Protein AF-A0A7W1K0S3-F1 (afdb_monomer_lite)

Foldseek 3Di:
DVVCLVVLNLVVLLVVLVVLLLLLLLLQVLVPDPDSPVSVVLQVLVVVLVVLVVVLVVQVVCVVVVHDHDVVSNVVSVVCNVPPPVVQWDADPVRDIDGQPHSVSDDLLVSQVVGPDPCSNVVCCVSVVLVVCVVVVPCVNVCCVVPVPPDDPVVVVLVSVLSSLLSVLSSLVSVLSSQVSDPPHPNDDPVVNVVVNVVSVVSNVVSVHDDDDPPCVVVPPD

Structure (mmCIF, N/CA/C/O backbone):
data_AF-A0A7W1K0S3-F1
#
_entry.id   AF-A0A7W1K0S3-F1
#
loop_
_atom_site.group_PDB
_atom_site.id
_atom_site.type_symbol
_atom_site.label_atom_id
_atom_site.label_alt_id
_atom_site.label_comp_id
_atom_site.label_asym_id
_atom_site.label_entity_id
_atom_site.label_seq_id
_atom_site.pdbx_PDB_ins_code
_atom_site.Cartn_x
_atom_site.Cartn_y
_atom_site.Cartn_z
_atom_site.occupancy
_atom_site.B_iso_or_equiv
_atom_site.auth_seq_id
_atom_site.auth_comp_id
_atom_site.auth_asym_id
_atom_site.auth_atom_id
_atom_site.pdbx_PDB_model_num
ATOM 1 N N . MET A 1 1 ? 11.069 7.509 -1.225 1.00 63.31 1 MET A N 1
ATOM 2 C CA . MET A 1 1 ? 11.629 6.713 -2.337 1.00 63.31 1 MET A CA 1
ATOM 3 C C . MET A 1 1 ? 13.026 7.182 -2.696 1.00 63.31 1 MET A C 1
ATOM 5 O O . MET A 1 1 ? 13.952 6.499 -2.308 1.00 63.31 1 MET A O 1
ATOM 9 N N . ARG A 1 2 ? 13.195 8.377 -3.288 1.00 70.50 2 ARG A N 1
ATOM 10 C CA . ARG A 1 2 ? 14.512 8.949 -3.631 1.00 70.50 2 ARG A CA 1
ATOM 11 C C . ARG A 1 2 ? 15.554 8.839 -2.505 1.00 70.50 2 ARG A C 1
ATOM 13 O O . ARG A 1 2 ? 16.566 8.195 -2.708 1.00 70.50 2 ARG A O 1
ATOM 20 N N . LEU A 1 3 ? 15.246 9.361 -1.315 1.00 66.94 3 LEU A N 1
ATOM 21 C CA . LEU A 1 3 ? 16.141 9.306 -0.146 1.00 66.94 3 LEU A CA 1
ATOM 22 C C . LEU A 1 3 ? 16.549 7.870 0.251 1.00 66.94 3 LEU A C 1
ATOM 24 O O . LEU A 1 3 ? 17.665 7.649 0.696 1.00 66.94 3 LEU A O 1
ATOM 28 N N . LEU A 1 4 ? 15.639 6.902 0.102 1.00 69.94 4 LEU A N 1
ATOM 29 C CA . LEU A 1 4 ? 15.873 5.508 0.500 1.00 69.94 4 LEU A CA 1
ATOM 30 C C . LEU A 1 4 ? 16.733 4.782 -0.541 1.00 69.94 4 LEU A C 1
ATOM 32 O O . LEU A 1 4 ? 17.656 4.057 -0.194 1.00 69.94 4 LEU A O 1
ATOM 36 N N . CYS A 1 5 ? 16.477 5.040 -1.822 1.00 70.56 5 CYS A N 1
ATOM 37 C CA . CYS A 1 5 ? 17.266 4.499 -2.923 1.00 70.56 5 CYS A CA 1
ATOM 38 C C . CYS A 1 5 ? 18.670 5.127 -3.000 1.00 70.56 5 CYS A C 1
ATOM 40 O O . CYS A 1 5 ? 19.620 4.429 -3.321 1.00 70.56 5 CYS A O 1
ATOM 42 N N . GLU A 1 6 ? 18.827 6.414 -2.658 1.00 69.75 6 GLU A N 1
ATOM 43 C CA . GLU A 1 6 ? 20.134 7.101 -2.601 1.00 69.75 6 GLU A CA 1
ATOM 44 C C . GLU A 1 6 ? 21.091 6.490 -1.561 1.00 69.75 6 GLU A C 1
ATOM 46 O O . GLU A 1 6 ? 22.301 6.672 -1.666 1.00 69.75 6 GLU A O 1
ATOM 51 N N . GLN A 1 7 ? 20.564 5.759 -0.576 1.00 74.62 7 GLN A N 1
ATOM 52 C CA . GLN A 1 7 ? 21.341 5.074 0.462 1.00 74.62 7 GLN A CA 1
ATOM 53 C C . GLN A 1 7 ? 21.423 3.555 0.243 1.00 74.62 7 GLN A C 1
ATOM 55 O O . GLN A 1 7 ? 21.768 2.837 1.175 1.00 74.62 7 GLN A O 1
ATOM 60 N N . ALA A 1 8 ? 21.109 3.071 -0.967 1.00 68.50 8 ALA A N 1
ATOM 61 C CA . ALA A 1 8 ? 21.078 1.644 -1.301 1.00 68.50 8 ALA A CA 1
ATOM 62 C C . ALA A 1 8 ? 20.166 0.827 -0.364 1.00 68.50 8 ALA A C 1
ATOM 64 O O . ALA A 1 8 ? 20.508 -0.250 0.111 1.00 68.50 8 ALA A O 1
ATOM 65 N N . HIS A 1 9 ? 18.993 1.381 -0.051 1.00 78.69 9 HIS A N 1
ATOM 66 C CA . HIS A 1 9 ? 17.986 0.718 0.772 1.00 78.69 9 HIS A CA 1
ATOM 67 C C . HIS A 1 9 ? 16.677 0.537 0.003 1.00 78.69 9 HIS A C 1
ATOM 69 O O . HIS A 1 9 ? 15.623 1.090 0.360 1.00 78.69 9 HIS A O 1
ATOM 75 N N . TRP A 1 10 ? 16.741 -0.201 -1.103 1.00 79.12 10 TRP A N 1
ATOM 76 C CA . TRP A 1 10 ? 15.565 -0.466 -1.929 1.00 79.12 10 TRP A CA 1
ATOM 77 C C . TRP A 1 10 ? 14.511 -1.290 -1.171 1.00 79.12 10 TRP A C 1
ATOM 79 O O . TRP A 1 10 ? 13.313 -1.097 -1.383 1.00 79.12 10 TRP A O 1
ATOM 89 N N . GLU A 1 11 ? 14.911 -2.102 -0.194 1.00 80.56 11 GLU A N 1
ATOM 90 C CA . GLU A 1 11 ? 14.021 -2.897 0.655 1.00 80.56 11 GLU A CA 1
ATOM 91 C C . GLU A 1 11 ? 13.118 -2.005 1.513 1.00 80.56 11 GLU A C 1
ATOM 93 O O . GLU A 1 11 ? 11.931 -2.289 1.680 1.00 80.56 11 GLU A O 1
ATOM 98 N N . PHE A 1 12 ? 13.633 -0.869 2.001 1.00 83.00 12 PHE A N 1
ATOM 99 C CA . PHE A 1 12 ? 12.815 0.131 2.699 1.00 83.00 12 PHE A CA 1
ATOM 100 C C . PHE A 1 12 ? 11.934 0.935 1.737 1.00 83.00 12 PHE A C 1
ATOM 102 O O . PHE A 1 12 ? 10.926 1.515 2.151 1.00 83.00 12 PHE A O 1
ATOM 109 N N . ALA A 1 13 ? 12.275 0.966 0.448 1.00 86.06 13 ALA A N 1
ATOM 110 C CA . ALA A 1 13 ? 11.451 1.569 -0.590 1.00 86.06 13 ALA A CA 1
ATOM 111 C C . ALA A 1 13 ? 10.317 0.626 -1.057 1.00 86.06 13 ALA A C 1
ATOM 113 O O . ALA A 1 13 ? 9.251 1.111 -1.445 1.00 86.06 13 ALA A O 1
ATOM 114 N N . ALA A 1 14 ? 10.477 -0.696 -0.949 1.00 86.88 14 ALA A N 1
ATOM 115 C CA . ALA A 1 14 ? 9.495 -1.687 -1.401 1.00 86.88 14 ALA A CA 1
ATOM 116 C C . ALA A 1 14 ? 8.075 -1.523 -0.800 1.00 86.88 14 ALA A C 1
ATOM 118 O O . ALA A 1 14 ? 7.095 -1.650 -1.541 1.00 86.88 14 ALA A O 1
ATOM 119 N N . PRO A 1 15 ? 7.879 -1.183 0.494 1.00 89.69 15 PRO A N 1
ATOM 120 C CA . PRO A 1 15 ? 6.551 -0.861 1.024 1.00 89.69 15 PRO A CA 1
ATOM 121 C C . PRO A 1 15 ? 5.877 0.332 0.340 1.00 89.69 15 PRO A C 1
ATOM 123 O O . PRO A 1 15 ? 4.678 0.286 0.077 1.00 89.69 15 PRO A O 1
ATOM 126 N N . ILE A 1 16 ? 6.639 1.380 0.012 1.00 90.94 16 ILE A N 1
ATOM 127 C CA . ILE A 1 16 ? 6.114 2.557 -0.697 1.00 90.94 16 ILE A CA 1
ATOM 128 C C . ILE A 1 16 ? 5.702 2.162 -2.117 1.00 90.94 16 ILE A C 1
ATOM 130 O O . ILE A 1 16 ? 4.652 2.585 -2.596 1.00 90.94 16 ILE A O 1
ATOM 134 N N . LEU A 1 17 ? 6.498 1.314 -2.776 1.00 92.50 17 LEU A N 1
ATOM 135 C CA . LEU A 1 17 ? 6.193 0.833 -4.121 1.00 92.50 17 LEU A CA 1
ATOM 136 C C . LEU A 1 17 ? 4.873 0.049 -4.141 1.00 92.50 17 LEU A C 1
ATOM 138 O O . LEU A 1 17 ? 4.027 0.288 -5.001 1.00 92.50 17 LEU A O 1
ATOM 142 N N . ARG A 1 18 ? 4.658 -0.821 -3.147 1.00 93.31 18 ARG A N 1
ATOM 143 C CA . ARG A 1 18 ? 3.397 -1.559 -2.981 1.00 93.31 18 ARG A CA 1
ATOM 144 C C . ARG A 1 18 ? 2.205 -0.639 -2.746 1.00 93.31 18 ARG A C 1
ATOM 146 O O . ARG A 1 18 ? 1.163 -0.849 -3.354 1.00 93.31 18 ARG A O 1
ATOM 153 N N . GLN A 1 19 ? 2.355 0.399 -1.924 1.00 94.19 19 GLN A N 1
ATOM 154 C CA . GLN A 1 19 ? 1.286 1.383 -1.718 1.00 94.19 19 GLN A CA 1
ATOM 155 C C . GLN A 1 19 ? 0.920 2.111 -3.016 1.00 94.19 19 GLN A C 1
ATOM 157 O O . GLN A 1 19 ? -0.264 2.287 -3.301 1.00 94.19 19 GLN A O 1
ATOM 162 N N . LEU A 1 20 ? 1.915 2.499 -3.824 1.00 95.12 20 LEU A N 1
ATOM 163 C CA . LEU A 1 20 ? 1.672 3.092 -5.142 1.00 95.12 20 LEU A CA 1
ATOM 164 C C . LEU A 1 20 ? 0.931 2.116 -6.059 1.00 95.12 20 LEU A C 1
ATOM 166 O O . LEU A 1 20 ? -0.066 2.498 -6.665 1.00 95.12 20 LEU A O 1
ATOM 170 N N . PHE A 1 21 ? 1.366 0.856 -6.116 1.00 96.81 21 PHE A N 1
ATOM 171 C CA . PHE A 1 21 ? 0.698 -0.178 -6.905 1.00 96.81 21 PHE A CA 1
ATOM 172 C C . PHE A 1 21 ? -0.756 -0.405 -6.480 1.00 96.81 21 PHE A C 1
ATOM 174 O O . PHE A 1 21 ? -1.656 -0.423 -7.319 1.00 96.81 21 PHE A O 1
ATOM 181 N N . GLU A 1 22 ? -1.010 -0.550 -5.179 1.00 96.56 22 GLU A N 1
ATOM 182 C CA . GLU A 1 22 ? -2.365 -0.709 -4.655 1.00 96.56 22 GLU A CA 1
ATOM 183 C C . GLU A 1 22 ? -3.235 0.502 -4.990 1.00 96.56 22 GLU A C 1
ATOM 185 O O . GLU A 1 22 ? -4.398 0.339 -5.359 1.00 96.56 22 GLU A O 1
ATOM 190 N N . LEU A 1 23 ? -2.685 1.716 -4.913 1.00 96.19 23 LEU A N 1
ATOM 191 C CA . LEU A 1 23 ? -3.412 2.919 -5.296 1.00 96.19 23 LEU A CA 1
ATOM 192 C C . LEU A 1 23 ? -3.757 2.906 -6.790 1.00 96.19 23 LEU A C 1
ATOM 194 O O . LEU A 1 23 ? -4.905 3.184 -7.131 1.00 96.19 23 LEU A O 1
ATOM 198 N N . VAL A 1 24 ? -2.815 2.531 -7.664 1.00 97.19 24 VAL A N 1
ATOM 199 C CA . VAL A 1 24 ? -3.052 2.406 -9.113 1.00 97.19 24 VAL A CA 1
ATOM 200 C C . VAL A 1 24 ? -4.197 1.438 -9.376 1.00 97.19 24 VAL A C 1
ATOM 202 O O . VAL A 1 24 ? -5.187 1.800 -10.008 1.00 97.19 24 VAL A O 1
ATOM 205 N N . ILE A 1 25 ? -4.103 0.228 -8.828 1.00 97.50 25 ILE A N 1
ATOM 206 C CA . ILE A 1 25 ? -5.105 -0.821 -9.006 1.00 97.50 25 ILE A CA 1
ATOM 207 C C . ILE A 1 25 ? -6.476 -0.397 -8.459 1.00 97.50 25 ILE A C 1
ATOM 209 O O . ILE A 1 25 ? -7.505 -0.664 -9.085 1.00 97.50 25 ILE A O 1
ATOM 213 N N . ASN A 1 26 ? -6.514 0.308 -7.326 1.00 97.44 26 ASN A N 1
ATOM 214 C CA . ASN A 1 26 ? -7.756 0.861 -6.791 1.00 97.44 26 ASN A CA 1
ATOM 215 C C . ASN A 1 26 ? -8.352 1.925 -7.721 1.00 97.44 26 ASN A C 1
ATOM 217 O O . ASN A 1 26 ? -9.561 1.908 -7.949 1.00 97.44 26 ASN A O 1
ATOM 221 N N . MET A 1 27 ? -7.537 2.816 -8.294 1.00 97.06 27 MET A N 1
ATOM 222 C CA . MET A 1 27 ? -8.015 3.827 -9.243 1.00 97.06 27 MET A CA 1
ATOM 223 C C . MET A 1 27 ? -8.510 3.199 -10.554 1.00 97.06 27 MET A C 1
ATOM 225 O O . MET A 1 27 ? -9.569 3.577 -11.055 1.00 97.06 27 MET A O 1
ATOM 229 N N . GLU A 1 28 ? -7.814 2.185 -11.074 1.00 96.56 28 GLU A N 1
ATOM 230 C CA . GLU A 1 28 ? -8.268 1.396 -12.227 1.00 96.56 28 GLU A CA 1
ATOM 231 C C . GLU A 1 28 ? -9.588 0.668 -11.946 1.00 96.56 28 GLU A C 1
ATOM 233 O O . GLU A 1 28 ? -10.443 0.540 -12.825 1.00 96.56 28 GLU A O 1
ATOM 238 N N . TYR A 1 29 ? -9.768 0.150 -10.730 1.00 96.88 29 TYR A N 1
ATOM 239 C CA . TYR A 1 29 ? -11.006 -0.512 -10.332 1.00 96.88 29 TYR A CA 1
ATOM 240 C C . TYR A 1 29 ? -12.161 0.483 -10.167 1.00 96.88 29 TYR A C 1
ATOM 242 O O . TYR A 1 29 ? -13.258 0.214 -10.657 1.00 96.88 29 TYR A O 1
ATOM 250 N N . LEU A 1 30 ? -11.910 1.650 -9.560 1.00 96.06 30 LEU A N 1
ATOM 251 C CA . LEU A 1 30 ? -12.874 2.751 -9.452 1.00 96.06 30 LEU A CA 1
ATOM 252 C C . LEU A 1 30 ? -13.340 3.239 -10.825 1.00 96.06 30 LEU A C 1
ATOM 254 O O . LEU A 1 30 ? -14.534 3.436 -11.029 1.00 96.06 30 LEU A O 1
ATOM 258 N N . GLY A 1 31 ? -12.417 3.381 -11.781 1.00 94.44 31 GLY A N 1
ATOM 259 C CA . GLY A 1 31 ? -12.732 3.788 -13.153 1.00 94.44 31 GLY A CA 1
ATOM 260 C C . GLY A 1 31 ? -13.621 2.802 -13.921 1.00 94.44 31 GLY A C 1
ATOM 261 O O . GLY A 1 31 ? -14.150 3.156 -14.970 1.00 94.44 31 GLY A O 1
ATOM 262 N N . ARG A 1 32 ? -13.804 1.577 -13.409 1.00 94.56 32 ARG A N 1
ATOM 263 C CA . ARG A 1 32 ? -14.651 0.532 -14.004 1.00 94.56 32 ARG A CA 1
ATOM 264 C C . ARG A 1 32 ? -15.991 0.346 -13.295 1.00 94.56 32 ARG A C 1
ATOM 266 O O . ARG A 1 32 ? -16.788 -0.472 -13.749 1.00 94.56 32 ARG A O 1
ATOM 273 N N . GLN A 1 33 ? -16.237 1.045 -12.188 1.00 96.19 33 GLN A N 1
ATOM 274 C CA . GLN A 1 33 ? -17.492 0.892 -11.458 1.00 96.19 33 GLN A CA 1
ATOM 275 C C . GLN A 1 33 ? -18.649 1.540 -12.230 1.00 96.19 33 GLN A C 1
ATOM 277 O O . GLN A 1 33 ? -18.476 2.654 -12.727 1.00 96.19 33 GLN A O 1
ATOM 282 N N . PRO A 1 34 ? -19.827 0.886 -12.308 1.00 96.69 34 PRO A N 1
ATOM 283 C CA . PRO A 1 34 ? -21.011 1.479 -12.931 1.00 96.69 34 PRO A CA 1
ATOM 284 C C . PRO A 1 34 ? -21.415 2.804 -12.277 1.00 96.69 34 PRO A C 1
ATOM 286 O O . PRO A 1 34 ? -21.770 3.753 -12.968 1.00 96.69 34 PRO A O 1
ATOM 289 N N . ASP A 1 35 ? -21.309 2.868 -10.948 1.00 96.88 35 ASP A N 1
ATOM 290 C CA . ASP A 1 35 ? -21.477 4.081 -10.153 1.00 96.88 35 ASP A CA 1
ATOM 291 C C . ASP A 1 35 ? -20.129 4.470 -9.535 1.00 96.88 35 ASP A C 1
ATOM 293 O O . ASP A 1 35 ? -19.714 3.973 -8.481 1.00 96.88 35 ASP A O 1
ATOM 297 N N . ARG A 1 36 ? -19.402 5.339 -10.244 1.00 94.12 36 ARG A N 1
ATOM 298 C CA . ARG A 1 36 ? -18.079 5.800 -9.818 1.00 94.12 36 ARG A CA 1
ATOM 299 C C . ARG A 1 36 ? -18.153 6.652 -8.553 1.00 94.12 36 ARG A C 1
ATOM 301 O O . ARG A 1 36 ? -17.247 6.560 -7.729 1.00 94.12 36 ARG A O 1
ATOM 308 N N . GLU A 1 37 ? -19.186 7.472 -8.389 1.00 94.81 37 GLU A N 1
ATOM 309 C CA . GLU A 1 37 ? -19.302 8.379 -7.243 1.00 94.81 37 GLU A CA 1
ATOM 310 C C . GLU A 1 37 ? -19.532 7.601 -5.949 1.00 94.81 37 GLU A C 1
ATOM 312 O O . GLU A 1 37 ? -18.798 7.800 -4.975 1.00 94.81 37 GLU A O 1
ATOM 317 N N . ALA A 1 38 ? -20.466 6.644 -5.957 1.00 96.62 38 ALA A N 1
ATOM 318 C CA . ALA A 1 38 ? -20.696 5.768 -4.811 1.00 96.62 38 ALA A CA 1
ATOM 319 C C . ALA A 1 38 ? -19.443 4.951 -4.460 1.00 96.62 38 ALA A C 1
ATOM 321 O O . ALA A 1 38 ? -19.103 4.788 -3.284 1.00 96.62 38 ALA A O 1
ATOM 322 N N . ALA A 1 39 ? -18.712 4.473 -5.471 1.00 96.38 39 ALA A N 1
ATOM 323 C CA . ALA A 1 39 ? -17.480 3.729 -5.256 1.00 96.38 39 ALA A CA 1
ATOM 324 C C . ALA A 1 39 ? -16.355 4.600 -4.673 1.00 96.38 39 ALA A C 1
ATOM 326 O O . ALA A 1 39 ? -15.682 4.169 -3.736 1.00 96.38 39 ALA A O 1
ATOM 327 N N . VAL A 1 40 ? -16.173 5.831 -5.170 1.00 95.62 40 VAL A N 1
ATOM 328 C CA . VAL A 1 40 ? -15.216 6.802 -4.609 1.00 95.62 40 VAL A CA 1
ATOM 329 C C . VAL A 1 40 ? -15.577 7.118 -3.162 1.00 95.62 40 VAL A C 1
ATOM 331 O O . VAL A 1 40 ? -14.701 7.083 -2.300 1.00 95.62 40 VAL A O 1
ATOM 334 N N . PHE A 1 41 ? -16.858 7.349 -2.868 1.00 96.31 41 PHE A N 1
ATOM 335 C CA . PHE A 1 41 ? -17.318 7.575 -1.502 1.00 96.31 41 PHE A CA 1
ATOM 336 C C . PHE A 1 41 ? -16.995 6.384 -0.590 1.00 96.31 41 PHE A C 1
ATOM 338 O O . PHE A 1 41 ? -16.415 6.570 0.481 1.00 96.31 41 PHE A O 1
ATOM 345 N N . SER A 1 42 ? -17.287 5.155 -1.029 1.00 97.38 42 SER A N 1
ATOM 346 C CA . SER A 1 42 ? -16.946 3.931 -0.292 1.00 97.38 42 SER A CA 1
ATOM 347 C C . SER A 1 42 ? -15.433 3.790 -0.075 1.00 97.38 42 SER A C 1
ATOM 349 O O . SER A 1 42 ? -14.996 3.470 1.031 1.00 97.38 42 SER A O 1
ATOM 351 N N . TYR A 1 43 ? -14.619 4.066 -1.099 1.00 96.94 43 TYR A N 1
ATOM 352 C CA . TYR A 1 43 ? -13.157 4.040 -1.014 1.00 96.94 43 TYR A CA 1
ATOM 353 C C . TYR A 1 43 ? -12.625 5.050 0.013 1.00 96.94 43 TYR A C 1
ATOM 355 O O . TYR A 1 43 ? -11.880 4.681 0.923 1.00 96.94 43 TYR A O 1
ATOM 363 N N . SER A 1 44 ? -13.063 6.309 -0.069 1.00 96.31 44 SER A N 1
ATOM 364 C CA . SER A 1 44 ? -12.685 7.369 0.872 1.00 96.31 44 SER A CA 1
ATOM 365 C C . SER A 1 44 ? -13.123 7.052 2.300 1.00 96.31 44 SER A C 1
ATOM 367 O O . SER A 1 44 ? -12.346 7.215 3.245 1.00 96.31 44 SER A O 1
ATOM 369 N N . LYS A 1 45 ? -14.349 6.549 2.471 1.00 97.88 45 LYS A N 1
ATOM 370 C CA . LYS A 1 45 ? -14.889 6.171 3.779 1.00 97.88 45 LYS A CA 1
ATOM 371 C C . LYS A 1 45 ? -14.124 5.000 4.395 1.00 97.88 45 LYS A C 1
ATOM 373 O O . LYS A 1 45 ? -13.863 5.010 5.597 1.00 97.88 45 LYS A O 1
ATOM 378 N N . TYR A 1 46 ? -13.699 4.031 3.586 1.00 97.88 46 TYR A N 1
ATOM 379 C CA . TYR A 1 46 ? -12.821 2.957 4.042 1.00 97.88 46 TYR A CA 1
ATOM 380 C C . TYR A 1 46 ? -11.431 3.471 4.444 1.00 97.88 46 TYR A C 1
ATOM 382 O O . TYR A 1 46 ? -10.877 3.016 5.442 1.00 97.88 46 TYR A O 1
ATOM 390 N N . GLY A 1 47 ? -10.882 4.459 3.729 1.00 96.62 47 GLY A N 1
ATOM 391 C CA . GLY A 1 47 ? -9.654 5.147 4.141 1.00 96.62 47 GLY A CA 1
ATOM 392 C C . GLY A 1 47 ? -9.780 5.770 5.536 1.00 96.62 47 GLY A C 1
ATOM 393 O O . GLY A 1 47 ? -8.941 5.524 6.404 1.00 96.62 47 GLY A O 1
ATOM 394 N N . LEU A 1 48 ? -10.882 6.485 5.790 1.00 97.75 48 LEU A N 1
ATOM 395 C CA . LEU A 1 48 ? -11.172 7.058 7.107 1.00 97.75 48 LEU A CA 1
ATOM 396 C C . LEU A 1 48 ? -11.312 5.977 8.194 1.00 97.75 48 LEU A C 1
ATOM 398 O O . LEU A 1 48 ? -10.775 6.152 9.288 1.00 97.75 48 LEU A O 1
ATOM 402 N N . LEU A 1 49 ? -11.966 4.848 7.893 1.00 97.75 49 LEU A N 1
ATOM 403 C CA . LEU A 1 49 ? -12.037 3.696 8.801 1.00 97.75 49 LEU A CA 1
ATOM 404 C C . LEU A 1 49 ? -10.635 3.236 9.226 1.00 97.75 49 LEU A C 1
ATOM 406 O O . LEU A 1 49 ? -10.392 3.049 10.418 1.00 97.75 49 LEU A O 1
ATOM 410 N N . GLN A 1 50 ? -9.705 3.064 8.280 1.00 97.12 50 GLN A N 1
ATOM 411 C CA . GLN A 1 50 ? -8.340 2.631 8.604 1.00 97.12 50 GLN A CA 1
ATOM 412 C C . GLN A 1 50 ? -7.620 3.647 9.499 1.00 97.12 50 GLN A C 1
ATOM 414 O O . GLN A 1 50 ? -6.979 3.251 10.474 1.00 97.12 50 GLN A O 1
ATOM 419 N N . THR A 1 51 ? -7.780 4.949 9.241 1.00 97.50 51 THR A N 1
ATOM 420 C CA . THR A 1 51 ? -7.219 6.009 10.093 1.00 97.50 51 THR A CA 1
ATOM 421 C C . THR A 1 51 ? -7.773 5.958 11.517 1.00 97.50 51 THR A C 1
ATOM 423 O O . THR A 1 51 ? -6.997 5.964 12.472 1.00 97.50 51 THR A O 1
ATOM 426 N N . VAL A 1 52 ? -9.098 5.862 11.677 1.00 98.19 52 VAL A N 1
ATOM 427 C CA . VAL A 1 52 ? -9.756 5.783 12.994 1.00 98.19 52 VAL A CA 1
ATOM 428 C C . VAL A 1 52 ? -9.288 4.541 13.756 1.00 98.19 52 VAL A C 1
ATOM 430 O O . VAL A 1 52 ? -8.917 4.635 14.928 1.00 98.19 52 VAL A O 1
ATOM 433 N N . ARG A 1 53 ? -9.225 3.381 13.086 1.00 97.44 53 ARG A N 1
ATOM 434 C CA . ARG A 1 53 ? -8.731 2.134 13.690 1.00 97.44 53 ARG A CA 1
ATOM 435 C C . ARG A 1 53 ? -7.278 2.245 14.135 1.00 97.44 53 ARG A C 1
ATOM 437 O O . ARG A 1 53 ? -6.959 1.798 15.234 1.00 97.44 53 ARG A O 1
ATOM 444 N N . HIS A 1 54 ? -6.411 2.831 13.312 1.00 97.69 54 HIS A N 1
ATOM 445 C CA . HIS A 1 54 ? -5.008 3.023 13.663 1.00 97.69 54 HIS A CA 1
ATOM 446 C C . HIS A 1 54 ? -4.856 3.927 14.892 1.00 97.69 54 HIS A C 1
ATOM 448 O O . HIS A 1 54 ? -4.205 3.531 15.852 1.00 97.69 54 HIS A O 1
ATOM 454 N N . GLN A 1 55 ? -5.523 5.087 14.911 1.00 98.25 55 GLN A N 1
ATOM 455 C CA . GLN A 1 55 ? -5.481 6.006 16.056 1.00 98.25 55 GLN A CA 1
ATOM 456 C C . GLN A 1 55 ? -5.950 5.336 17.351 1.00 98.25 55 GLN A C 1
ATOM 458 O O . GLN A 1 55 ? -5.308 5.472 18.391 1.00 98.25 55 GLN A O 1
ATOM 463 N N . ARG A 1 56 ? -7.039 4.564 17.279 1.00 98.12 56 ARG A N 1
ATOM 464 C CA . ARG A 1 56 ? -7.540 3.789 18.415 1.00 98.12 56 ARG A CA 1
ATOM 465 C C . ARG A 1 56 ? -6.516 2.767 18.906 1.00 98.12 56 ARG A C 1
ATOM 467 O O . ARG A 1 56 ? -6.293 2.659 20.105 1.00 98.12 56 ARG A O 1
ATOM 474 N N . LEU A 1 57 ? -5.908 2.005 17.994 1.00 97.94 57 LEU A N 1
ATOM 475 C CA . LEU A 1 57 ? -4.900 1.002 18.348 1.00 97.94 57 LEU A CA 1
ATOM 476 C C . LEU A 1 57 ? -3.674 1.631 19.014 1.00 97.94 57 LEU A C 1
ATOM 478 O O . LEU A 1 57 ? -3.159 1.049 19.963 1.00 97.94 57 LEU A O 1
ATOM 482 N N . THR A 1 58 ? -3.248 2.812 18.564 1.00 98.19 58 THR A N 1
ATOM 483 C CA . THR A 1 58 ? -2.164 3.567 19.204 1.00 98.19 58 THR A CA 1
ATOM 484 C C . THR A 1 58 ? -2.512 3.914 20.651 1.00 98.19 58 THR A C 1
ATOM 486 O O . THR A 1 58 ? -1.734 3.590 21.541 1.00 98.19 58 THR A O 1
ATOM 489 N N . LEU A 1 59 ? -3.708 4.459 20.911 1.00 98.44 59 LEU A N 1
ATOM 490 C CA . LEU A 1 59 ? -4.148 4.773 22.278 1.00 98.44 59 LEU A CA 1
ATOM 491 C C . LEU A 1 59 ? -4.231 3.521 23.161 1.00 98.44 59 LEU A C 1
ATOM 493 O O . LEU A 1 59 ? -3.753 3.530 24.286 1.00 98.44 59 LEU A O 1
ATOM 497 N N . LEU A 1 60 ? -4.775 2.415 22.650 1.00 98.06 60 LEU A N 1
ATOM 498 C CA . LEU A 1 60 ? -4.842 1.164 23.416 1.00 98.06 60 LEU A CA 1
ATOM 499 C C . LEU A 1 60 ? -3.458 0.567 23.699 1.00 98.06 60 LEU A C 1
ATOM 501 O O . LEU A 1 60 ? -3.249 -0.072 24.730 1.00 98.06 60 LEU A O 1
ATOM 505 N N . TYR A 1 61 ? -2.505 0.743 22.784 1.00 98.31 61 TYR A N 1
ATOM 506 C CA . TYR A 1 61 ? -1.123 0.334 23.005 1.00 98.31 61 TYR A CA 1
ATOM 507 C C . TYR A 1 61 ? -0.443 1.205 24.067 1.00 98.31 61 TYR A C 1
ATOM 509 O O . TYR A 1 61 ? 0.231 0.680 24.956 1.00 98.31 61 TYR A O 1
ATOM 517 N N . ASP A 1 62 ? -0.649 2.518 24.006 1.00 98.38 62 ASP A N 1
ATOM 518 C CA . ASP A 1 62 ? -0.148 3.461 25.002 1.00 98.38 62 ASP A CA 1
ATOM 519 C C . ASP A 1 62 ? -0.712 3.135 26.393 1.00 98.38 62 ASP A C 1
ATOM 521 O O . ASP A 1 62 ? 0.062 2.954 27.333 1.00 98.38 62 ASP A O 1
ATOM 525 N N . GLU A 1 63 ? -2.022 2.904 26.505 1.00 98.19 63 GLU A N 1
ATOM 526 C CA . GLU A 1 63 ? -2.673 2.460 27.744 1.00 98.19 63 GLU A CA 1
ATOM 527 C C . GLU A 1 63 ? -2.055 1.158 28.271 1.00 98.19 63 GLU A C 1
ATOM 529 O O . GLU A 1 63 ? -1.620 1.080 29.422 1.00 98.19 63 GLU A O 1
ATOM 534 N N . LYS A 1 64 ? -1.933 0.142 27.407 1.00 98.31 64 LYS A N 1
ATOM 535 C CA . LYS A 1 64 ? -1.352 -1.160 27.764 1.00 98.31 64 LYS A CA 1
ATOM 536 C C . LYS A 1 64 ? 0.104 -1.055 28.228 1.00 98.31 64 LYS A C 1
ATOM 538 O O . LYS A 1 64 ? 0.555 -1.886 29.014 1.00 98.31 64 LYS A O 1
ATOM 543 N N . THR A 1 65 ? 0.847 -0.070 27.732 1.00 98.19 65 THR A N 1
ATOM 544 C CA . THR A 1 65 ? 2.253 0.163 28.095 1.00 98.19 65 THR A CA 1
ATOM 545 C C . THR A 1 65 ? 2.426 1.180 29.226 1.00 98.19 65 THR A C 1
ATOM 547 O O . THR A 1 65 ? 3.556 1.553 29.539 1.00 98.19 65 THR A O 1
ATOM 550 N N . GLY A 1 66 ? 1.331 1.598 29.873 1.00 97.81 66 GLY A N 1
ATOM 551 C CA . GLY A 1 66 ? 1.347 2.508 31.019 1.00 97.81 66 GLY A CA 1
ATOM 552 C C . GLY A 1 66 ? 1.602 3.972 30.656 1.00 97.81 66 GLY A C 1
ATOM 553 O O . GLY A 1 66 ? 1.951 4.766 31.529 1.00 97.81 66 GLY A O 1
ATOM 554 N N . ARG A 1 67 ? 1.464 4.342 29.379 1.00 98.25 67 ARG A N 1
ATOM 555 C CA . ARG A 1 67 ? 1.576 5.730 28.923 1.00 98.25 67 ARG A CA 1
ATOM 556 C C . ARG A 1 67 ? 0.239 6.456 29.130 1.00 98.25 67 ARG A C 1
ATOM 558 O O . ARG A 1 67 ? -0.813 5.834 28.994 1.00 98.25 67 ARG A O 1
ATOM 565 N N . PRO A 1 68 ? 0.251 7.764 29.449 1.00 98.00 68 PRO A N 1
ATOM 566 C CA . PRO A 1 68 ? -0.976 8.551 29.532 1.00 98.00 68 PRO A CA 1
ATOM 567 C C . PRO A 1 68 ? -1.720 8.561 28.194 1.00 98.00 68 PRO A C 1
ATOM 569 O O . PRO A 1 68 ? -1.097 8.746 27.149 1.00 98.00 68 PRO A O 1
ATOM 572 N N . ILE A 1 69 ? -3.046 8.421 28.238 1.00 98.38 69 ILE A N 1
ATOM 573 C CA . ILE A 1 69 ? -3.912 8.468 27.055 1.00 98.38 69 ILE A CA 1
ATOM 574 C C . ILE A 1 69 ? -5.020 9.506 27.207 1.00 98.38 69 ILE A C 1
ATOM 576 O O . ILE A 1 69 ? -5.460 9.818 28.313 1.00 98.38 69 ILE A O 1
ATOM 580 N N . ASP A 1 70 ? -5.508 10.001 26.071 1.00 98.31 70 ASP A N 1
ATOM 581 C CA . ASP A 1 70 ? -6.735 10.789 25.996 1.00 98.31 70 ASP A CA 1
ATOM 582 C C . ASP A 1 70 ? -7.948 9.845 25.909 1.00 98.31 70 ASP A C 1
ATOM 584 O O . ASP A 1 70 ? -8.291 9.318 24.845 1.00 98.31 70 ASP A O 1
ATOM 588 N N . THR A 1 71 ? -8.592 9.608 27.053 1.00 98.12 71 THR A N 1
ATOM 589 C CA . THR A 1 71 ? -9.761 8.722 27.166 1.00 98.12 71 THR A CA 1
ATOM 590 C C . THR A 1 71 ? -10.995 9.280 26.461 1.00 98.12 71 THR A C 1
ATOM 592 O O . THR A 1 71 ? -11.807 8.509 25.947 1.00 98.12 71 THR A O 1
ATOM 595 N N . GLN A 1 72 ? -11.129 10.607 26.371 1.00 98.38 72 GLN A N 1
ATOM 596 C CA . GLN A 1 72 ? -12.220 11.240 25.636 1.00 98.38 72 GLN A CA 1
ATOM 597 C C . GLN A 1 72 ? -12.052 11.000 24.136 1.00 98.38 72 GLN A C 1
ATOM 599 O O . GLN A 1 72 ? -13.008 10.628 23.452 1.00 98.38 72 GLN A O 1
ATOM 604 N N . ARG A 1 73 ? -10.829 11.152 23.616 1.00 98.06 73 ARG A N 1
ATOM 605 C CA . ARG A 1 73 ? -10.527 10.832 22.219 1.00 98.06 73 ARG A CA 1
ATOM 606 C C . ARG A 1 73 ? -10.782 9.361 21.917 1.00 98.06 73 ARG A C 1
ATOM 608 O O . ARG A 1 73 ? -11.359 9.073 20.870 1.00 98.06 73 ARG A O 1
ATOM 615 N N . LEU A 1 74 ? -10.389 8.454 22.811 1.00 98.38 74 LEU A N 1
ATOM 616 C CA . LEU A 1 74 ? -10.653 7.023 22.650 1.00 98.38 74 LEU A CA 1
ATOM 617 C C . LEU A 1 74 ? -12.160 6.740 22.526 1.00 98.38 74 LEU A C 1
ATOM 619 O O . LEU A 1 74 ? -12.566 6.096 21.561 1.00 98.38 74 LEU A O 1
ATOM 623 N N . ALA A 1 75 ? -12.985 7.312 23.409 1.00 98.31 75 ALA A N 1
ATOM 624 C CA . ALA A 1 75 ? -14.441 7.154 23.364 1.00 98.31 75 ALA A CA 1
ATOM 625 C C . ALA A 1 75 ? -15.065 7.683 22.057 1.00 98.31 75 ALA A C 1
ATOM 627 O O . ALA A 1 75 ? -15.942 7.039 21.482 1.00 98.31 75 ALA A O 1
ATOM 628 N N . VAL A 1 76 ? -14.585 8.822 21.540 1.00 98.44 76 VAL A N 1
ATOM 629 C CA . VAL A 1 76 ? -15.027 9.355 20.237 1.00 98.44 76 VAL A CA 1
ATOM 630 C C . VAL A 1 76 ? -14.664 8.399 19.098 1.00 98.44 76 VAL A C 1
ATOM 632 O O . VAL A 1 76 ? -15.482 8.160 18.210 1.00 98.44 76 VAL A O 1
ATOM 635 N N . LEU A 1 77 ? -13.452 7.834 19.108 1.00 98.25 77 LEU A N 1
ATOM 636 C CA . LEU A 1 77 ? -13.023 6.873 18.089 1.00 98.25 77 LEU A CA 1
ATOM 637 C C . LEU A 1 77 ? -13.850 5.580 18.150 1.00 98.25 77 LEU A C 1
ATOM 639 O O . LEU A 1 77 ? -14.221 5.061 17.099 1.00 98.25 77 LEU A O 1
ATOM 643 N N . ASP A 1 78 ? -14.172 5.087 19.349 1.00 97.75 78 ASP A N 1
ATOM 644 C CA . ASP A 1 78 ? -15.066 3.939 19.544 1.00 97.75 78 ASP A CA 1
ATOM 645 C C . ASP A 1 78 ? -16.463 4.212 18.968 1.00 97.75 78 ASP A C 1
ATOM 647 O O . ASP A 1 78 ? -16.957 3.433 18.151 1.00 97.75 78 ASP A O 1
ATOM 651 N N . GLN A 1 79 ? -17.057 5.365 19.292 1.00 97.25 79 GLN A N 1
ATOM 652 C CA . GLN A 1 79 ? -18.362 5.756 18.756 1.00 97.25 79 GLN A CA 1
ATOM 653 C C . GLN A 1 79 ? -18.347 5.852 17.223 1.00 97.25 79 GLN A C 1
ATOM 655 O O . GLN A 1 79 ? -19.240 5.334 16.548 1.00 97.25 79 GLN A O 1
ATOM 660 N N . MET A 1 80 ? -17.307 6.465 16.645 1.00 97.38 80 MET A N 1
ATOM 661 C CA . MET A 1 80 ? -17.153 6.538 15.190 1.00 97.38 80 MET A CA 1
ATOM 662 C C . MET A 1 80 ? -17.111 5.143 14.555 1.00 97.38 80 MET A C 1
ATOM 664 O O . MET A 1 80 ? -17.741 4.931 13.516 1.00 97.38 80 MET A O 1
ATOM 668 N N . LEU A 1 81 ? -16.395 4.192 15.166 1.00 96.44 81 LEU A N 1
ATOM 669 C CA . LEU A 1 81 ? -16.337 2.810 14.686 1.00 96.44 81 LEU A CA 1
ATOM 670 C C . LEU A 1 81 ? -17.711 2.133 14.722 1.00 96.44 81 LEU A C 1
ATOM 672 O O . LEU A 1 81 ? -18.071 1.444 13.768 1.00 96.44 81 LEU A O 1
ATOM 676 N N . ASP A 1 82 ? -18.501 2.359 15.765 1.00 94.12 82 ASP A N 1
ATOM 677 C CA . ASP A 1 82 ? -19.816 1.732 15.901 1.00 94.12 82 ASP A CA 1
ATOM 678 C C . ASP A 1 82 ? -20.886 2.319 14.967 1.00 94.12 82 ASP A C 1
ATOM 680 O O . ASP A 1 82 ? -21.730 1.588 14.429 1.00 94.12 82 ASP A O 1
ATOM 684 N N . GLU A 1 83 ? -20.853 3.629 14.740 1.00 95.69 83 GLU A N 1
ATOM 685 C CA . GLU A 1 83 ? -21.925 4.339 14.040 1.00 95.69 83 GLU A CA 1
ATOM 686 C C . GLU A 1 83 ? -21.634 4.564 12.556 1.00 95.69 83 GLU A C 1
ATOM 688 O O . GLU A 1 83 ? -22.534 4.434 11.726 1.00 95.69 83 GLU A O 1
ATOM 693 N N . THR A 1 84 ? -20.384 4.874 12.201 1.00 97.00 84 THR A N 1
ATOM 694 C CA . THR A 1 84 ? -20.070 5.427 10.875 1.00 97.00 84 THR A CA 1
ATOM 695 C C . THR A 1 84 ? -19.808 4.348 9.829 1.00 97.00 84 THR A C 1
ATOM 697 O O . THR A 1 84 ? -20.193 4.531 8.680 1.00 97.00 84 THR A O 1
ATOM 700 N N . PHE A 1 85 ? -19.187 3.219 10.183 1.00 96.81 85 PHE A N 1
ATOM 701 C CA . PHE A 1 85 ? -18.597 2.277 9.210 1.00 96.81 85 PHE A CA 1
ATOM 702 C C . PHE A 1 85 ? -19.314 0.921 9.119 1.00 96.81 85 PHE A C 1
ATOM 704 O O . PHE A 1 85 ? -18.687 -0.110 8.856 1.00 96.81 85 PHE A O 1
ATOM 711 N N . ARG A 1 86 ? -20.627 0.896 9.366 1.00 95.12 86 ARG A N 1
ATOM 712 C CA . ARG A 1 86 ? -21.421 -0.341 9.472 1.00 95.12 86 ARG A CA 1
ATOM 713 C C . ARG A 1 86 ? -21.308 -1.253 8.245 1.00 95.12 86 ARG A C 1
ATOM 715 O O . ARG A 1 86 ? -21.291 -2.466 8.398 1.00 95.12 86 ARG A O 1
ATOM 722 N N . GLU A 1 87 ? -21.161 -0.702 7.045 1.00 95.38 87 GLU A N 1
ATOM 723 C CA . GLU A 1 87 ? -21.030 -1.455 5.788 1.00 95.38 87 GLU A CA 1
ATOM 724 C C . GLU A 1 87 ? -19.731 -2.275 5.666 1.00 95.38 87 GLU A C 1
ATOM 726 O O . GLU A 1 87 ? -19.647 -3.219 4.869 1.00 95.38 87 GLU A O 1
ATOM 731 N N . PHE A 1 88 ? -18.713 -1.924 6.455 1.00 96.88 88 PHE A N 1
ATOM 732 C CA . PHE A 1 88 ? -17.436 -2.632 6.529 1.00 96.88 88 PHE A CA 1
ATOM 733 C C . PHE A 1 88 ? -17.357 -3.550 7.747 1.00 96.88 88 PHE A C 1
ATOM 735 O O . PHE A 1 88 ? -16.341 -4.216 7.939 1.00 96.88 88 PHE A O 1
ATOM 742 N N . ARG A 1 89 ? -18.414 -3.593 8.562 1.00 95.00 89 ARG A N 1
ATOM 743 C CA . ARG A 1 89 ? -18.494 -4.362 9.796 1.00 95.00 89 ARG A CA 1
ATOM 744 C C . ARG A 1 89 ? -19.284 -5.646 9.568 1.00 95.00 89 ARG A C 1
ATOM 746 O O . ARG A 1 89 ? -20.359 -5.642 8.981 1.00 95.00 89 ARG A O 1
ATOM 753 N N . SER A 1 90 ? -18.768 -6.743 10.098 1.00 92.81 90 SER A N 1
ATOM 754 C CA . SER A 1 90 ? -19.480 -8.010 10.251 1.00 92.81 90 SER A CA 1
ATOM 755 C C . SER A 1 90 ? -19.392 -8.451 11.709 1.00 92.81 90 SER A C 1
ATOM 757 O O . SER A 1 90 ? -18.387 -8.203 12.375 1.00 92.81 90 SER A O 1
ATOM 759 N N . VAL A 1 91 ? -20.463 -9.042 12.232 1.00 91.25 91 VAL A N 1
ATOM 760 C CA . VAL A 1 91 ? -20.515 -9.570 13.600 1.00 91.25 91 VAL A CA 1
ATOM 761 C C . VAL A 1 91 ? -20.753 -11.067 13.490 1.00 91.25 91 VAL A C 1
ATOM 763 O O . VAL A 1 91 ? -21.748 -11.485 12.907 1.00 91.25 91 VAL A O 1
ATOM 766 N N . HIS A 1 92 ? -19.818 -11.865 14.001 1.00 88.19 92 HIS A N 1
ATOM 767 C CA . HIS A 1 92 ? -19.974 -13.319 14.078 1.00 88.19 92 HIS A CA 1
ATOM 768 C C . HIS A 1 92 ? -20.860 -13.720 15.265 1.00 88.19 92 HIS A C 1
ATOM 770 O O . HIS A 1 92 ? -21.021 -12.950 16.210 1.00 88.19 92 HIS A O 1
ATOM 776 N N . ASP A 1 93 ? -21.337 -14.967 15.271 1.00 85.25 93 ASP A N 1
ATOM 777 C CA . ASP A 1 93 ? -22.250 -15.536 16.281 1.00 85.25 93 ASP A CA 1
ATOM 778 C C . ASP A 1 93 ? -21.793 -15.361 17.743 1.00 85.25 93 ASP A C 1
ATOM 780 O O . ASP A 1 93 ? -22.608 -15.347 18.659 1.00 85.25 93 ASP A O 1
ATOM 784 N N . LYS A 1 94 ? -20.485 -15.198 17.979 1.00 89.62 94 LYS A N 1
ATOM 785 C CA . LYS A 1 94 ? -19.893 -14.964 19.311 1.00 89.62 94 LYS A CA 1
ATOM 786 C C . LYS A 1 94 ? -19.807 -13.482 19.711 1.00 89.62 94 LYS A C 1
ATOM 788 O O . LYS A 1 94 ? -19.143 -13.161 20.688 1.00 89.62 94 LYS A O 1
ATOM 793 N N . GLY A 1 95 ? -20.401 -12.574 18.936 1.00 89.19 95 GLY A N 1
ATOM 794 C CA . GLY A 1 95 ? -20.319 -11.123 19.142 1.00 89.19 95 GLY A CA 1
ATOM 795 C C . GLY A 1 95 ? -19.009 -10.482 18.666 1.00 89.19 95 GLY A C 1
ATOM 796 O O . GLY A 1 95 ? -18.827 -9.274 18.808 1.00 89.19 95 GLY A O 1
ATOM 797 N N . ASN A 1 96 ? -18.097 -11.260 18.074 1.00 89.75 96 ASN A N 1
ATOM 798 C CA . ASN A 1 96 ? -16.819 -10.746 17.589 1.00 89.75 96 ASN A CA 1
ATOM 799 C C . ASN A 1 96 ? -17.017 -9.881 16.343 1.00 89.75 96 ASN A C 1
ATOM 801 O O . ASN A 1 96 ? -17.626 -10.312 15.360 1.00 89.75 96 ASN A O 1
ATOM 805 N N . VAL A 1 97 ? -16.458 -8.672 16.384 1.00 91.25 97 VAL A N 1
ATOM 806 C CA . VAL A 1 97 ? -16.492 -7.720 15.275 1.00 91.25 97 VAL A CA 1
ATOM 807 C C . VAL A 1 97 ? -15.343 -7.998 14.312 1.00 91.25 97 VAL A C 1
ATOM 809 O O . VAL A 1 97 ? -14.174 -7.900 14.681 1.00 91.25 97 VAL A O 1
ATOM 812 N N . HIS A 1 98 ? -15.681 -8.282 13.060 1.00 93.12 98 HIS A N 1
ATOM 813 C CA . HIS A 1 98 ? -14.743 -8.438 11.958 1.00 93.12 98 HIS A CA 1
ATOM 814 C C . HIS A 1 98 ? -14.926 -7.305 10.952 1.00 93.12 98 HIS A C 1
ATOM 816 O O . HIS A 1 98 ? -16.017 -7.074 10.427 1.00 93.12 98 HIS A O 1
ATOM 822 N N . TRP A 1 99 ? -13.834 -6.601 10.675 1.00 95.38 99 TRP A N 1
ATOM 823 C CA . TRP A 1 99 ? -13.784 -5.571 9.646 1.00 95.38 99 TRP A CA 1
ATOM 824 C C . TRP A 1 99 ? -13.420 -6.200 8.308 1.00 95.38 99 TRP A C 1
ATOM 826 O O . TRP A 1 99 ? -12.524 -7.045 8.253 1.00 95.38 99 TRP A O 1
ATOM 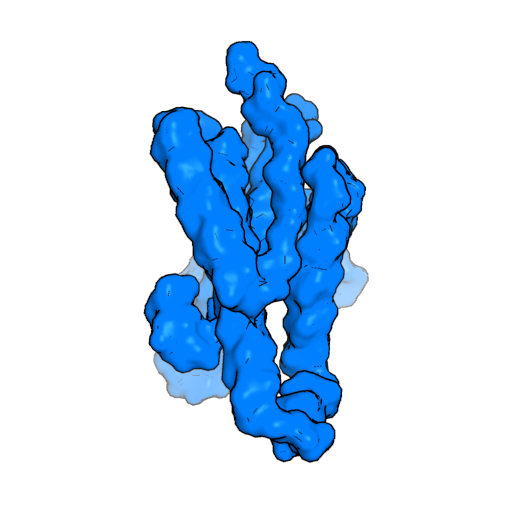836 N N . LYS A 1 100 ? -14.087 -5.776 7.231 1.00 95.56 100 LYS A N 1
ATOM 837 C CA . LYS A 1 100 ? -13.711 -6.178 5.873 1.00 95.56 100 LYS A CA 1
ATOM 838 C C . LYS A 1 100 ? -12.232 -5.836 5.627 1.00 95.56 100 LYS A C 1
ATOM 840 O O . LYS A 1 100 ? -11.793 -4.775 6.069 1.00 95.56 100 LYS A O 1
ATOM 845 N N . PRO A 1 101 ? -11.471 -6.706 4.939 1.00 94.06 101 PRO A N 1
ATOM 846 C CA . PRO A 1 101 ? -10.053 -6.476 4.663 1.00 94.06 101 PRO A CA 1
ATOM 847 C C . PRO A 1 101 ? -9.824 -5.464 3.531 1.00 94.06 101 PRO A C 1
ATOM 849 O O . PRO A 1 101 ? -8.737 -4.900 3.427 1.00 94.06 101 PRO A O 1
ATOM 852 N N . SER A 1 102 ? -10.839 -5.195 2.707 1.00 96.06 102 SER A N 1
ATOM 853 C CA . SER A 1 102 ? -10.794 -4.190 1.647 1.00 96.06 102 SER A CA 1
ATOM 854 C C . SER A 1 102 ? -12.139 -3.486 1.469 1.00 96.06 102 SER A C 1
ATOM 856 O O . SER A 1 102 ? -13.195 -4.013 1.830 1.00 96.06 102 SER A O 1
ATOM 858 N N . TRP A 1 103 ? -12.093 -2.291 0.878 1.00 96.94 103 TRP A N 1
ATOM 859 C CA . TRP A 1 103 ? -13.277 -1.494 0.554 1.00 96.94 103 TRP A CA 1
ATOM 860 C C . TRP A 1 103 ? -14.129 -2.127 -0.556 1.00 96.94 103 TRP A C 1
ATOM 862 O O . TRP A 1 103 ? -15.348 -1.993 -0.543 1.00 96.94 103 TRP A O 1
ATOM 872 N N . SER A 1 104 ? -13.487 -2.820 -1.504 1.00 96.00 104 SER A N 1
ATOM 873 C CA . SER A 1 104 ? -14.123 -3.426 -2.678 1.00 96.00 104 SER A CA 1
ATOM 874 C C . SER A 1 104 ? -14.607 -4.856 -2.438 1.00 96.00 104 SER A C 1
ATOM 876 O O . SER A 1 104 ? -15.272 -5.422 -3.297 1.00 96.00 104 SER A O 1
ATOM 878 N N . GLY A 1 105 ? -14.251 -5.468 -1.303 1.00 95.31 105 GLY A N 1
ATOM 879 C CA . GLY A 1 105 ? -14.495 -6.890 -1.039 1.00 95.31 105 GLY A CA 1
ATOM 880 C C . GLY A 1 105 ? -13.530 -7.837 -1.762 1.00 95.31 105 GLY A C 1
ATOM 881 O O . GLY A 1 105 ? -13.612 -9.047 -1.571 1.00 95.31 105 GLY A O 1
ATOM 882 N N . HIS A 1 106 ? -12.589 -7.303 -2.543 1.00 96.88 106 HIS A N 1
ATOM 883 C CA . HIS A 1 106 ? -11.577 -8.072 -3.257 1.00 96.88 106 HIS A CA 1
ATOM 884 C C . HIS A 1 106 ? -10.177 -7.807 -2.703 1.00 96.88 106 HIS A C 1
ATOM 886 O O . HIS A 1 106 ? -9.888 -6.709 -2.225 1.00 96.88 106 HIS A O 1
ATOM 892 N N . HIS A 1 107 ? -9.298 -8.804 -2.773 1.00 95.75 107 HIS A N 1
ATOM 893 C CA . HIS A 1 107 ? -7.884 -8.639 -2.439 1.00 95.75 107 HIS A CA 1
ATOM 894 C C . HIS A 1 107 ? -7.098 -8.072 -3.635 1.00 95.75 107 HIS A C 1
ATOM 896 O O . HIS A 1 107 ? -7.513 -8.210 -4.787 1.00 95.75 107 HIS A O 1
ATOM 902 N N . THR A 1 108 ? -5.931 -7.476 -3.375 1.00 96.00 108 THR A N 1
ATOM 903 C CA . THR A 1 108 ? -5.099 -6.804 -4.391 1.00 96.00 108 THR A CA 1
ATOM 904 C C . THR A 1 108 ? -4.774 -7.700 -5.589 1.00 96.00 108 THR A C 1
ATOM 906 O O . THR A 1 108 ? -4.923 -7.254 -6.722 1.00 96.00 108 THR A O 1
ATOM 909 N N . ARG A 1 109 ? -4.432 -8.981 -5.363 1.00 96.94 109 ARG A N 1
ATOM 910 C CA . ARG A 1 109 ? -4.190 -9.955 -6.448 1.00 96.94 109 ARG A CA 1
ATOM 911 C C . ARG A 1 109 ? -5.356 -10.052 -7.433 1.00 96.94 109 ARG A C 1
ATOM 913 O O . ARG A 1 109 ? -5.140 -9.978 -8.633 1.00 96.94 109 ARG A O 1
ATOM 920 N N . TYR A 1 110 ? -6.586 -10.160 -6.927 1.00 97.62 110 TYR A N 1
ATOM 921 C CA . TYR A 1 110 ? -7.775 -10.254 -7.770 1.00 97.62 110 TYR A CA 1
ATOM 922 C C . TYR A 1 110 ? -7.921 -8.986 -8.607 1.00 97.62 110 TYR A C 1
ATOM 924 O O . TYR A 1 110 ? -8.132 -9.049 -9.811 1.00 97.62 110 TYR A O 1
ATOM 932 N N . LEU A 1 111 ? -7.763 -7.813 -7.989 1.00 97.62 111 LEU A N 1
ATOM 933 C CA . LEU A 1 111 ? -7.878 -6.550 -8.712 1.00 97.62 111 LEU A CA 1
ATOM 934 C C . LEU A 1 111 ? -6.788 -6.395 -9.791 1.00 97.62 111 LEU A C 1
ATOM 936 O O . LEU A 1 111 ? -7.077 -5.850 -10.857 1.00 97.62 111 LEU A O 1
ATOM 940 N N . ALA A 1 112 ? -5.582 -6.913 -9.535 1.00 97.75 112 ALA A N 1
ATOM 941 C CA . ALA A 1 112 ? -4.482 -6.962 -10.494 1.00 97.75 112 ALA A CA 1
ATOM 942 C C . ALA A 1 112 ? -4.778 -7.899 -11.677 1.00 97.75 112 ALA A C 1
ATOM 944 O O . ALA A 1 112 ? -4.619 -7.488 -12.822 1.00 97.75 112 ALA A O 1
ATOM 945 N N . GLU A 1 113 ? -5.281 -9.108 -11.418 1.00 97.31 113 GLU A N 1
ATOM 946 C CA . GLU A 1 113 ? -5.702 -10.072 -12.451 1.00 97.31 113 GLU A CA 1
ATOM 947 C C . GLU A 1 113 ? -6.871 -9.545 -13.297 1.00 97.31 113 GLU A C 1
ATOM 949 O O . GLU A 1 113 ? -6.969 -9.836 -14.486 1.00 97.31 113 GLU A O 1
ATOM 954 N N . GLN A 1 114 ? -7.753 -8.741 -12.701 1.00 96.88 114 GLN A N 1
ATOM 955 C CA . GLN A 1 114 ? -8.857 -8.100 -13.413 1.00 96.88 114 GLN A CA 1
ATOM 956 C C . GLN A 1 114 ? -8.439 -6.829 -14.163 1.00 96.88 114 GLN A C 1
ATOM 958 O O . GLN A 1 114 ? -9.282 -6.229 -14.833 1.00 96.88 114 GLN A O 1
ATOM 963 N N . SER A 1 115 ? -7.209 -6.335 -14.015 1.00 96.00 115 SER A N 1
ATOM 964 C CA . SER A 1 115 ? -6.780 -5.123 -14.713 1.00 96.00 115 SER A CA 1
ATOM 965 C C . SER A 1 115 ? -6.673 -5.346 -16.224 1.00 96.00 115 SER A C 1
ATOM 967 O O . SER A 1 115 ? -6.385 -6.439 -16.699 1.00 96.00 115 SER A O 1
ATOM 969 N N . LYS A 1 116 ? -6.880 -4.275 -16.999 1.00 94.62 116 LYS A N 1
ATOM 970 C CA . LYS A 1 116 ? -6.617 -4.275 -18.446 1.00 94.62 116 LYS A CA 1
ATOM 971 C C . LYS A 1 116 ? -5.125 -4.151 -18.767 1.00 94.62 116 LYS A C 1
ATOM 973 O O . LYS A 1 116 ? -4.737 -4.381 -19.909 1.00 94.62 116 LYS A O 1
ATOM 978 N N . HIS A 1 117 ? -4.305 -3.736 -17.801 1.00 93.94 117 HIS A N 1
ATOM 979 C CA . HIS A 1 117 ? -2.878 -3.562 -18.016 1.00 93.94 117 HIS A CA 1
ATOM 980 C C . HIS A 1 117 ? -2.172 -4.933 -17.973 1.00 93.94 117 HIS A C 1
ATOM 982 O O . HIS A 1 117 ? -2.271 -5.636 -16.965 1.00 93.94 117 HIS A O 1
ATOM 988 N N . PRO A 1 118 ? -1.435 -5.319 -19.034 1.00 93.31 118 PRO A N 1
ATOM 989 C CA . PRO A 1 118 ? -1.007 -6.705 -19.254 1.00 93.31 118 PRO A CA 1
ATOM 990 C C . PRO A 1 118 ? -0.038 -7.244 -18.198 1.00 93.31 118 PRO A C 1
ATOM 992 O O . PRO A 1 118 ? 0.081 -8.451 -18.052 1.00 93.31 118 PRO A O 1
ATOM 995 N N . LEU A 1 119 ? 0.640 -6.364 -17.458 1.00 94.31 119 LEU A N 1
ATOM 996 C CA . LEU A 1 119 ? 1.685 -6.747 -16.502 1.00 94.31 119 LEU A CA 1
ATOM 997 C C . LEU A 1 119 ? 1.243 -6.671 -15.041 1.00 94.31 119 LEU A C 1
ATOM 999 O O . LEU A 1 119 ? 2.074 -6.832 -14.156 1.00 94.31 119 LEU A O 1
ATOM 1003 N N . ARG A 1 120 ? -0.024 -6.358 -14.737 1.00 95.81 120 ARG A N 1
ATOM 1004 C CA . ARG A 1 120 ? -0.430 -6.125 -13.336 1.00 95.81 120 ARG A CA 1
ATOM 1005 C C . ARG A 1 120 ? -0.298 -7.359 -12.465 1.00 95.81 120 ARG A C 1
ATOM 1007 O O . ARG A 1 120 ? 0.137 -7.234 -11.324 1.00 95.81 120 ARG A O 1
ATOM 1014 N N . ALA A 1 121 ? -0.658 -8.523 -12.997 1.00 96.69 121 ALA A N 1
ATOM 1015 C CA . ALA A 1 121 ? -0.495 -9.788 -12.293 1.00 96.69 121 ALA A CA 1
ATOM 1016 C C . ALA A 1 121 ? 0.991 -10.068 -12.003 1.00 96.69 121 ALA A C 1
ATOM 1018 O O . ALA A 1 121 ? 1.340 -10.348 -10.861 1.00 96.69 121 ALA A O 1
ATOM 1019 N N . ASP A 1 122 ? 1.871 -9.875 -12.989 1.00 95.25 122 ASP A N 1
ATOM 1020 C CA . ASP A 1 122 ? 3.316 -10.082 -12.823 1.00 95.25 122 ASP A CA 1
ATOM 1021 C C . ASP A 1 122 ? 3.932 -9.081 -11.837 1.00 95.25 122 ASP A C 1
ATOM 1023 O O . ASP A 1 122 ? 4.719 -9.451 -10.970 1.00 95.25 122 ASP A O 1
ATOM 1027 N N . GLN A 1 123 ? 3.538 -7.808 -11.925 1.00 94.69 123 GLN A N 1
ATOM 1028 C CA . GLN A 1 123 ? 3.954 -6.764 -10.987 1.00 94.69 123 GLN A CA 1
ATOM 1029 C C . GLN A 1 123 ? 3.514 -7.100 -9.556 1.00 94.69 123 GLN A C 1
ATOM 1031 O O . GLN A 1 123 ? 4.295 -6.923 -8.621 1.00 94.69 123 GLN A O 1
ATOM 1036 N N . TYR A 1 124 ? 2.287 -7.604 -9.378 1.00 95.94 124 TYR A N 1
ATOM 1037 C CA . TYR A 1 124 ? 1.811 -8.081 -8.083 1.00 95.94 124 TYR A CA 1
ATOM 1038 C C . TYR A 1 124 ? 2.69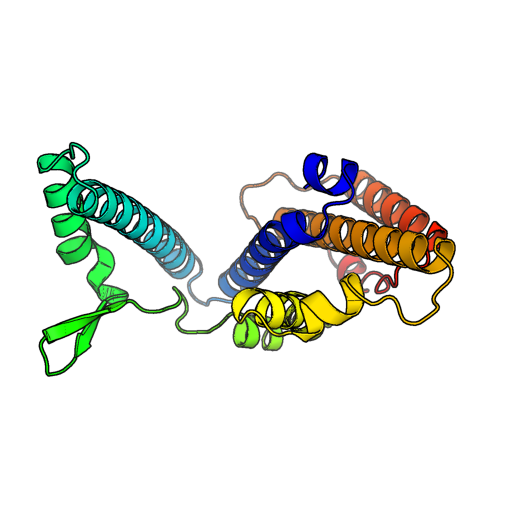0 -9.221 -7.559 1.00 95.94 124 TYR A C 1
ATOM 1040 O O . TYR A 1 124 ? 3.182 -9.126 -6.437 1.00 95.94 124 TYR A O 1
ATOM 1048 N N . GLU A 1 125 ? 2.912 -10.269 -8.355 1.00 94.25 125 GLU A N 1
ATOM 1049 C CA . GLU A 1 125 ? 3.716 -11.419 -7.929 1.00 94.25 125 GLU A CA 1
ATOM 1050 C C . GLU A 1 125 ? 5.136 -10.986 -7.550 1.00 94.25 125 GLU A C 1
ATOM 1052 O O . GLU A 1 125 ? 5.607 -11.328 -6.466 1.00 94.25 125 GLU A O 1
ATOM 1057 N N . LEU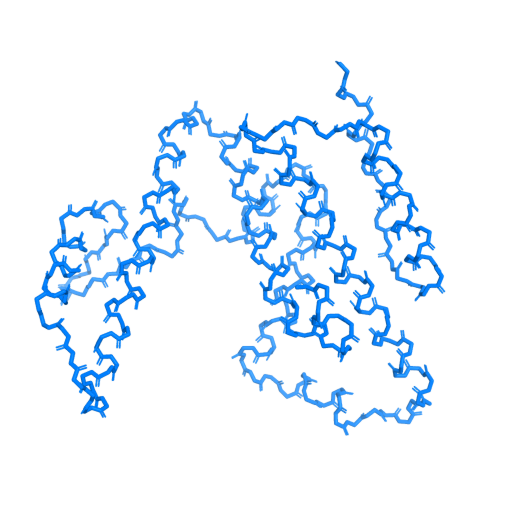 A 1 126 ? 5.774 -10.141 -8.365 1.00 90.50 126 LEU A N 1
ATOM 1058 C CA . LEU A 1 126 ? 7.107 -9.600 -8.093 1.00 90.50 126 LEU A CA 1
ATOM 1059 C C . LEU A 1 126 ? 7.176 -8.875 -6.737 1.00 90.50 126 LEU A C 1
ATOM 1061 O O . LEU A 1 126 ? 8.061 -9.142 -5.931 1.00 90.50 126 LEU A O 1
ATOM 1065 N N . MET A 1 127 ? 6.230 -7.976 -6.455 1.00 91.06 127 MET A N 1
ATOM 1066 C CA . MET A 1 127 ? 6.266 -7.166 -5.231 1.00 91.06 127 MET A CA 1
ATOM 1067 C C . MET A 1 127 ? 5.823 -7.917 -3.972 1.00 91.06 127 MET A C 1
ATOM 1069 O O . MET A 1 127 ? 6.338 -7.661 -2.881 1.00 91.06 127 MET A O 1
ATOM 1073 N N . PHE A 1 128 ? 4.812 -8.780 -4.082 1.00 91.19 128 PHE A N 1
ATOM 1074 C CA . PHE A 1 128 ? 4.190 -9.408 -2.916 1.00 91.19 128 PHE A CA 1
ATOM 1075 C C . PHE A 1 128 ? 4.859 -10.723 -2.515 1.00 91.19 128 PHE A C 1
ATOM 1077 O O . PHE A 1 128 ? 4.795 -11.067 -1.336 1.00 91.19 128 PHE A O 1
ATOM 1084 N N . SER A 1 129 ? 5.539 -11.421 -3.431 1.00 86.62 129 SER A N 1
ATOM 1085 C CA . SER A 1 129 ? 6.342 -12.607 -3.095 1.00 86.62 129 SER A CA 1
ATOM 1086 C C . SER A 1 129 ? 7.519 -12.247 -2.185 1.00 86.62 129 SER A C 1
ATOM 1088 O O . SER A 1 129 ? 7.604 -12.763 -1.069 1.00 86.62 129 SER A O 1
ATOM 1090 N N . ALA A 1 130 ? 8.340 -11.274 -2.591 1.00 79.50 130 ALA A N 1
ATOM 1091 C CA . ALA A 1 130 ? 9.464 -10.777 -1.797 1.00 79.50 130 ALA A CA 1
ATOM 1092 C C . ALA A 1 130 ? 9.009 -10.272 -0.417 1.00 79.50 130 ALA A C 1
ATOM 1094 O O . ALA A 1 130 ? 9.608 -10.583 0.612 1.00 79.50 130 ALA A O 1
ATOM 1095 N N . TRP A 1 131 ? 7.891 -9.540 -0.367 1.00 80.31 131 TRP A N 1
ATOM 1096 C CA . TRP A 1 131 ? 7.331 -9.091 0.906 1.00 80.31 131 TRP A CA 1
ATOM 1097 C C . TRP A 1 131 ? 6.821 -10.239 1.775 1.00 80.31 131 TRP A C 1
ATOM 1099 O O . TRP A 1 131 ? 6.994 -10.198 2.988 1.00 80.31 131 TRP A O 1
ATOM 1109 N N . SER A 1 132 ? 6.164 -11.239 1.187 1.00 83.69 132 SER A N 1
ATOM 1110 C CA . SER A 1 132 ? 5.675 -12.401 1.929 1.00 83.69 132 SER A CA 1
ATOM 1111 C C . SER A 1 132 ? 6.830 -13.101 2.643 1.00 83.69 132 SER A C 1
ATOM 1113 O O . SER A 1 132 ? 6.715 -13.426 3.824 1.00 83.69 132 SER A O 1
ATOM 1115 N N . GLU A 1 133 ? 7.972 -13.261 1.972 1.00 81.19 133 GLU A N 1
ATOM 1116 C CA . GLU A 1 133 ? 9.176 -13.805 2.602 1.00 81.19 133 GLU A CA 1
ATOM 1117 C C . GLU A 1 133 ? 9.661 -12.944 3.775 1.00 81.19 133 GLU A C 1
ATOM 1119 O O . GLU A 1 133 ? 9.889 -13.470 4.866 1.00 81.19 133 GLU A O 1
ATOM 1124 N N . GLN A 1 134 ? 9.745 -11.623 3.589 1.00 79.88 134 GLN A N 1
ATOM 1125 C CA . GLN A 1 134 ? 10.158 -10.685 4.640 1.00 79.88 134 GLN A CA 1
ATOM 1126 C C . GLN A 1 134 ? 9.193 -10.685 5.837 1.00 79.88 134 GLN A C 1
ATOM 1128 O O . GLN A 1 134 ? 9.617 -10.768 6.988 1.00 79.88 134 GLN A O 1
ATOM 1133 N N . ALA A 1 135 ? 7.886 -10.621 5.580 1.00 81.38 135 ALA A N 1
ATOM 1134 C CA . ALA A 1 135 ? 6.847 -10.533 6.602 1.00 81.38 135 ALA A CA 1
ATOM 1135 C C . ALA A 1 135 ? 6.722 -11.817 7.430 1.00 81.38 135 ALA A C 1
ATOM 1137 O O . ALA A 1 135 ? 6.396 -11.756 8.616 1.00 81.38 135 ALA A O 1
ATOM 1138 N N . HIS A 1 136 ? 6.992 -12.973 6.820 1.00 84.06 136 HIS A N 1
ATOM 1139 C CA . HIS A 1 136 ? 6.974 -14.266 7.500 1.00 84.06 136 HIS A CA 1
ATOM 1140 C C . HIS A 1 136 ? 8.345 -14.693 8.036 1.00 84.06 136 HIS A C 1
ATOM 1142 O O . HIS A 1 136 ? 8.458 -15.788 8.586 1.00 84.06 136 HIS A O 1
ATOM 1148 N N . GLY A 1 137 ? 9.373 -13.843 7.911 1.00 80.19 137 GLY A N 1
ATOM 1149 C CA . GLY A 1 137 ? 10.726 -14.150 8.374 1.00 80.19 137 GLY A CA 1
ATOM 1150 C C . GLY A 1 137 ? 11.287 -15.412 7.722 1.00 80.19 137 GLY A C 1
ATOM 1151 O O . GLY A 1 137 ? 11.984 -16.187 8.381 1.00 80.19 137 GLY A O 1
ATOM 1152 N N . ALA A 1 138 ? 10.936 -15.660 6.456 1.00 81.38 138 ALA A N 1
ATOM 1153 C CA . ALA A 1 138 ? 11.423 -16.822 5.738 1.00 81.38 138 ALA A CA 1
ATOM 1154 C C . ALA A 1 138 ? 12.957 -16.750 5.663 1.00 81.38 138 ALA A C 1
ATOM 1156 O O . ALA A 1 138 ? 13.510 -15.704 5.313 1.00 81.38 138 ALA A O 1
ATOM 1157 N N . PRO A 1 139 ? 13.673 -17.846 5.969 1.00 71.25 139 PRO A N 1
ATOM 1158 C CA . PRO A 1 139 ? 15.128 -17.819 6.042 1.00 71.25 139 PRO A CA 1
ATOM 1159 C C . PRO A 1 139 ? 15.775 -17.487 4.695 1.00 71.25 139 PRO A C 1
ATOM 1161 O O . PRO A 1 139 ? 16.892 -16.992 4.696 1.00 71.25 139 PRO A O 1
ATOM 1164 N N . ALA A 1 140 ? 15.093 -17.709 3.566 1.00 71.06 140 ALA A N 1
ATOM 1165 C CA . ALA A 1 140 ? 15.594 -17.385 2.228 1.00 71.06 140 ALA A CA 1
ATOM 1166 C C . ALA A 1 140 ? 16.015 -15.909 2.097 1.00 71.06 140 ALA A C 1
ATOM 1168 O O . ALA A 1 140 ? 17.140 -15.640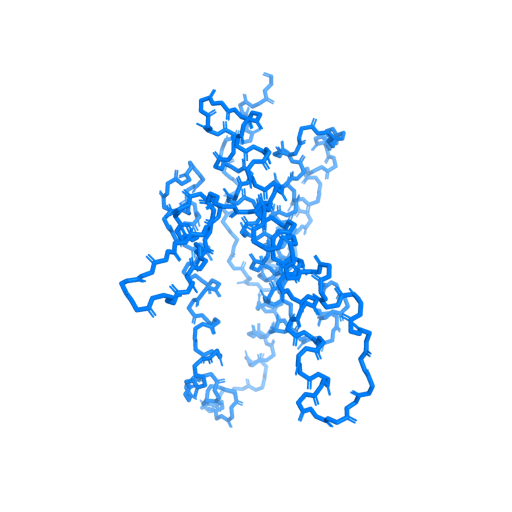 1.681 1.00 71.06 140 ALA A O 1
ATOM 1169 N N . ALA A 1 141 ? 15.194 -14.981 2.602 1.00 66.62 141 ALA A N 1
ATOM 1170 C CA . ALA A 1 141 ? 15.491 -13.547 2.605 1.00 66.62 141 ALA A CA 1
ATOM 1171 C C . ALA A 1 141 ? 16.781 -13.192 3.376 1.00 66.62 141 ALA A C 1
ATOM 1173 O O . ALA A 1 141 ? 17.439 -12.195 3.080 1.00 66.62 141 ALA A O 1
ATOM 1174 N N . LEU A 1 142 ? 17.161 -14.011 4.364 1.00 67.44 142 LEU A N 1
ATOM 1175 C CA . LEU A 1 142 ? 18.418 -13.873 5.099 1.00 67.44 142 LEU A CA 1
ATOM 1176 C C . LEU A 1 142 ? 19.559 -14.647 4.438 1.00 67.44 142 LEU A C 1
ATOM 1178 O O . LEU A 1 142 ? 20.683 -14.165 4.424 1.00 67.44 142 LEU A O 1
ATOM 1182 N N . LEU A 1 143 ? 19.304 -15.841 3.904 1.00 69.88 143 LEU A N 1
ATOM 1183 C CA . LEU A 1 143 ? 20.337 -16.736 3.384 1.00 69.88 143 LEU A CA 1
ATOM 1184 C C . LEU A 1 143 ? 21.049 -16.156 2.164 1.00 69.88 143 LEU A C 1
ATOM 1186 O O . LEU A 1 143 ? 22.273 -16.264 2.091 1.00 69.88 143 LEU A O 1
ATOM 1190 N N . ASP A 1 144 ? 20.316 -15.515 1.256 1.00 67.50 144 ASP A N 1
ATOM 1191 C C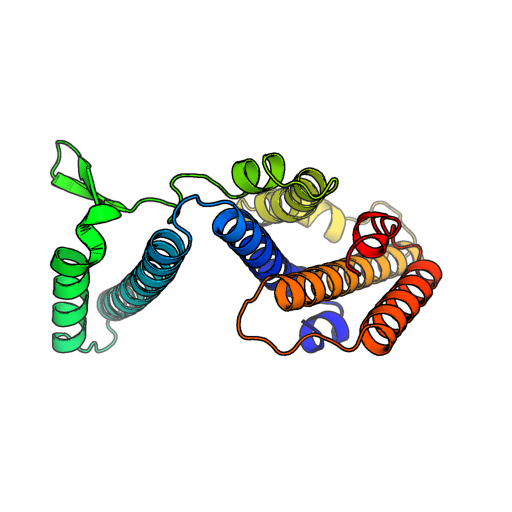A . ASP A 1 144 ? 20.915 -14.921 0.057 1.00 67.50 144 ASP A CA 1
ATOM 1192 C C . ASP A 1 144 ? 21.778 -13.692 0.396 1.00 67.50 144 ASP A C 1
ATOM 1194 O O . ASP A 1 144 ? 22.818 -13.475 -0.228 1.00 67.50 144 ASP A O 1
ATOM 1198 N N . ASN A 1 145 ? 21.423 -12.963 1.460 1.00 64.88 145 ASN A N 1
ATOM 1199 C CA . ASN A 1 145 ? 22.169 -11.800 1.951 1.00 64.88 145 ASN A CA 1
ATOM 1200 C C . ASN A 1 145 ? 23.337 -12.167 2.884 1.00 64.88 145 ASN A C 1
ATOM 1202 O O . ASN A 1 145 ? 24.394 -11.539 2.850 1.00 64.88 145 ASN A O 1
ATOM 1206 N N . MET A 1 146 ? 23.173 -13.187 3.729 1.00 66.50 146 MET A N 1
ATOM 1207 C CA . MET A 1 146 ? 24.178 -13.601 4.715 1.00 66.50 146 MET A CA 1
ATOM 1208 C C . MET A 1 146 ? 25.246 -14.523 4.123 1.00 66.50 146 MET A C 1
ATOM 1210 O O . MET A 1 146 ? 26.370 -14.552 4.623 1.00 66.50 146 MET A O 1
ATOM 1214 N N . PHE A 1 147 ? 24.918 -15.281 3.074 1.00 67.19 147 PHE A N 1
ATOM 1215 C CA . PHE A 1 147 ? 25.829 -16.241 2.455 1.00 67.19 147 PHE A CA 1
ATOM 1216 C C . PHE A 1 147 ? 25.850 -16.078 0.931 1.00 67.19 147 PHE A C 1
ATOM 1218 O O . PHE A 1 147 ? 25.396 -16.984 0.223 1.00 67.19 147 PHE A O 1
ATOM 1225 N N . PRO A 1 148 ? 26.415 -14.979 0.389 1.00 63.69 148 PRO A N 1
ATOM 1226 C CA . PRO A 1 148 ? 26.633 -14.862 -1.047 1.00 63.69 148 PRO A CA 1
ATOM 1227 C C . PRO A 1 148 ? 27.569 -15.998 -1.467 1.00 63.69 148 PRO A C 1
ATOM 1229 O O . PRO A 1 148 ? 28.771 -15.970 -1.203 1.00 63.69 148 PRO A O 1
ATOM 1232 N N . ARG A 1 149 ? 27.006 -17.063 -2.047 1.00 60.25 149 ARG A N 1
ATOM 1233 C CA . ARG A 1 149 ? 27.706 -18.326 -2.323 1.00 60.25 149 ARG A CA 1
ATOM 1234 C C . ARG A 1 149 ? 28.795 -18.112 -3.374 1.00 60.25 149 ARG A C 1
ATOM 1236 O O . ARG A 1 149 ? 28.563 -18.313 -4.561 1.00 60.25 149 ARG A O 1
ATOM 1243 N N . GLY A 1 150 ? 29.975 -17.662 -2.951 1.00 62.44 150 GLY A N 1
ATOM 1244 C CA . GLY A 1 150 ? 31.135 -17.445 -3.819 1.00 62.44 150 GLY A CA 1
ATOM 1245 C C . GLY A 1 150 ? 30.921 -16.425 -4.942 1.00 62.44 150 GLY A C 1
ATOM 1246 O O . GLY A 1 150 ? 31.678 -16.435 -5.914 1.00 62.44 150 GLY A O 1
ATOM 1247 N N . LEU A 1 151 ? 29.904 -15.561 -4.851 1.00 65.75 151 LEU A N 1
ATOM 1248 C CA . LEU A 1 151 ? 29.699 -14.507 -5.840 1.00 65.75 151 LEU A CA 1
ATOM 1249 C C . LEU A 1 151 ? 30.767 -13.419 -5.649 1.00 65.75 151 LEU A C 1
ATOM 1251 O O . LEU A 1 151 ? 30.968 -12.953 -4.526 1.00 65.75 151 LEU A O 1
ATOM 1255 N N . PRO A 1 152 ? 31.454 -12.981 -6.721 1.00 76.88 152 PRO A N 1
ATOM 1256 C CA . PRO A 1 152 ? 32.315 -11.809 -6.653 1.00 76.88 152 PRO A CA 1
ATOM 1257 C C . PRO A 1 152 ? 31.530 -10.602 -6.128 1.00 76.88 152 PRO A C 1
ATOM 1259 O O . PRO A 1 152 ? 30.402 -10.385 -6.566 1.00 76.88 152 PRO A O 1
ATOM 1262 N N . VAL A 1 153 ? 32.139 -9.784 -5.262 1.00 72.25 153 VAL A N 1
ATOM 1263 C CA . VAL A 1 153 ? 31.520 -8.564 -4.694 1.00 72.25 153 VAL A CA 1
ATOM 1264 C C . VAL A 1 153 ? 30.894 -7.683 -5.781 1.00 72.25 153 VAL A C 1
ATOM 1266 O O . VAL A 1 153 ? 29.785 -7.193 -5.615 1.00 72.25 153 VAL A O 1
ATOM 1269 N N . ALA A 1 154 ? 31.546 -7.569 -6.942 1.00 72.38 154 ALA A N 1
ATOM 1270 C CA . ALA A 1 154 ? 31.025 -6.824 -8.088 1.00 72.38 154 ALA A CA 1
ATOM 1271 C C . ALA A 1 154 ? 29.652 -7.320 -8.587 1.00 72.38 154 ALA A C 1
ATOM 1273 O O . ALA A 1 154 ? 28.857 -6.515 -9.054 1.00 72.38 154 ALA A O 1
ATOM 1274 N N . LYS A 1 155 ? 29.352 -8.624 -8.485 1.00 74.44 155 LYS A N 1
ATOM 1275 C CA . LYS A 1 155 ? 28.037 -9.172 -8.855 1.00 74.44 155 LYS A CA 1
ATOM 1276 C C . LYS A 1 155 ? 26.968 -8.877 -7.809 1.00 74.44 155 LYS A C 1
ATOM 1278 O O . LYS A 1 155 ? 25.821 -8.691 -8.184 1.00 74.44 155 LYS A O 1
ATOM 1283 N N . VAL A 1 156 ? 27.343 -8.840 -6.530 1.00 71.75 156 VAL A N 1
ATOM 1284 C CA . VAL A 1 156 ? 26.429 -8.454 -5.446 1.00 71.75 156 VAL A CA 1
ATOM 1285 C C . VAL A 1 156 ? 26.037 -6.986 -5.612 1.00 71.75 156 VAL A C 1
ATOM 1287 O O . VAL A 1 156 ? 24.853 -6.685 -5.666 1.00 71.75 156 VAL A O 1
ATOM 1290 N N . VAL A 1 157 ? 27.022 -6.103 -5.819 1.00 72.50 157 VAL A N 1
ATOM 1291 C CA . VAL A 1 157 ? 26.786 -4.670 -6.078 1.00 72.50 157 VAL A CA 1
ATOM 1292 C C . VAL A 1 157 ? 25.936 -4.462 -7.335 1.00 72.50 157 VAL A C 1
ATOM 1294 O O . VAL A 1 157 ? 24.942 -3.754 -7.283 1.00 72.50 157 VAL A O 1
ATOM 1297 N N . ALA A 1 158 ? 26.259 -5.137 -8.443 1.00 78.06 158 ALA A N 1
ATOM 1298 C CA . ALA A 1 158 ? 25.477 -5.012 -9.674 1.00 78.06 158 ALA A CA 1
ATOM 1299 C C . ALA A 1 158 ? 24.028 -5.520 -9.533 1.00 78.06 158 ALA A C 1
ATOM 1301 O O . ALA A 1 158 ? 23.139 -5.015 -10.212 1.00 78.06 158 ALA A O 1
ATOM 1302 N N . SER A 1 159 ? 23.786 -6.521 -8.679 1.00 77.56 159 SER A N 1
ATOM 1303 C CA . SER A 1 159 ? 22.431 -6.997 -8.381 1.00 77.56 159 SER A CA 1
ATOM 1304 C C . SER A 1 159 ? 21.644 -5.960 -7.584 1.00 77.56 159 SER A C 1
ATOM 1306 O O . SER A 1 159 ? 20.485 -5.716 -7.894 1.00 77.56 159 SER A O 1
ATOM 1308 N N . ASP A 1 160 ? 22.279 -5.335 -6.594 1.00 79.62 160 ASP A N 1
ATOM 1309 C CA . ASP A 1 160 ? 21.660 -4.295 -5.770 1.00 79.62 160 ASP A CA 1
ATOM 1310 C C . ASP A 1 160 ? 21.314 -3.046 -6.598 1.00 79.62 160 ASP A C 1
ATOM 1312 O O . ASP A 1 160 ? 20.187 -2.551 -6.554 1.00 79.62 160 ASP A O 1
ATOM 1316 N N . ASP A 1 161 ? 22.233 -2.610 -7.467 1.00 82.25 161 ASP A N 1
ATOM 1317 C CA . ASP A 1 161 ? 21.984 -1.530 -8.428 1.00 82.25 161 ASP A CA 1
ATOM 1318 C C . ASP A 1 161 ? 20.778 -1.847 -9.333 1.00 82.25 161 ASP A C 1
ATOM 1320 O O . ASP A 1 161 ? 19.933 -0.981 -9.588 1.00 82.25 161 ASP A O 1
ATOM 1324 N N . ALA A 1 162 ? 20.655 -3.098 -9.794 1.00 83.06 162 ALA A N 1
ATOM 1325 C CA . ALA A 1 162 ? 19.536 -3.524 -10.628 1.00 83.06 162 ALA A CA 1
ATOM 1326 C C . ALA A 1 162 ? 18.191 -3.450 -9.879 1.00 83.06 162 ALA A C 1
ATOM 1328 O O . ALA A 1 162 ? 17.221 -2.926 -10.436 1.00 83.06 162 ALA A O 1
ATOM 1329 N N . GLU A 1 163 ? 18.136 -3.902 -8.622 1.00 83.69 163 GLU A N 1
ATOM 1330 C CA . GLU A 1 163 ? 16.939 -3.852 -7.764 1.00 83.69 163 GLU A CA 1
ATOM 1331 C C . GLU A 1 163 ? 16.530 -2.412 -7.427 1.00 83.69 163 GLU A C 1
ATOM 1333 O O . GLU A 1 163 ? 15.349 -2.045 -7.511 1.00 83.69 163 GLU A O 1
ATOM 1338 N N . ILE A 1 164 ? 17.505 -1.547 -7.122 1.00 85.19 164 ILE A N 1
ATOM 1339 C CA . ILE A 1 164 ? 17.279 -0.111 -6.914 1.00 85.19 164 ILE A CA 1
ATOM 1340 C C . ILE A 1 164 ? 16.618 0.488 -8.154 1.00 85.19 164 ILE A C 1
ATOM 1342 O O . ILE A 1 164 ? 15.605 1.190 -8.061 1.00 85.19 164 ILE A O 1
ATOM 1346 N N . ILE A 1 165 ? 17.164 0.199 -9.330 1.00 85.50 165 ILE A N 1
ATOM 1347 C CA . ILE A 1 165 ? 16.686 0.786 -10.577 1.00 85.50 165 ILE A CA 1
ATOM 1348 C C . ILE A 1 165 ? 15.330 0.228 -10.978 1.00 85.50 165 ILE A C 1
ATOM 1350 O O . ILE A 1 165 ? 14.482 1.005 -11.425 1.00 85.50 165 ILE A O 1
ATOM 1354 N N . GLN A 1 166 ? 15.085 -1.068 -10.779 1.00 85.75 166 GLN A N 1
ATOM 1355 C CA . GLN A 1 166 ? 13.769 -1.669 -10.974 1.00 85.75 166 GLN A CA 1
ATOM 1356 C C . GLN A 1 166 ? 12.736 -1.018 -10.047 1.00 85.75 166 GLN A C 1
ATOM 1358 O O . GLN A 1 166 ? 11.679 -0.585 -10.509 1.00 85.75 166 GLN A O 1
ATOM 1363 N N . THR A 1 167 ? 13.071 -0.848 -8.767 1.00 87.94 167 THR A N 1
ATOM 1364 C CA . THR A 1 167 ? 12.202 -0.219 -7.766 1.00 87.94 167 THR A CA 1
ATOM 1365 C C . THR A 1 167 ? 11.863 1.227 -8.135 1.00 87.94 167 THR A C 1
ATOM 1367 O O . THR A 1 167 ? 10.688 1.605 -8.155 1.00 87.94 167 THR A O 1
ATOM 1370 N N . VAL A 1 168 ? 12.865 2.047 -8.475 1.00 87.69 168 VAL A N 1
ATOM 1371 C CA . VAL A 1 168 ? 12.659 3.449 -8.885 1.00 87.69 168 VAL A CA 1
ATOM 1372 C C . VAL A 1 168 ? 11.851 3.523 -10.179 1.00 87.69 168 VAL A C 1
ATOM 1374 O O . VAL A 1 168 ? 10.936 4.337 -10.299 1.00 87.69 168 VAL A O 1
ATOM 1377 N N . THR A 1 169 ? 12.155 2.655 -11.137 1.00 87.06 169 THR A N 1
ATOM 1378 C CA . THR A 1 169 ? 11.443 2.553 -12.411 1.00 87.06 169 THR A CA 1
ATOM 1379 C C . THR A 1 169 ? 9.966 2.235 -12.221 1.00 87.06 169 THR A C 1
ATOM 1381 O O . THR A 1 169 ? 9.109 2.937 -12.766 1.00 87.06 169 THR A O 1
ATOM 1384 N N . MET A 1 170 ? 9.651 1.194 -11.448 1.00 90.19 170 MET A N 1
ATOM 1385 C CA . MET A 1 170 ? 8.269 0.806 -11.180 1.00 90.19 170 MET A CA 1
ATOM 1386 C C . MET A 1 170 ? 7.538 1.918 -10.431 1.00 90.19 170 MET A C 1
ATOM 1388 O O . MET A 1 170 ? 6.413 2.252 -10.786 1.00 90.19 170 MET A O 1
ATOM 1392 N N . ALA A 1 171 ? 8.195 2.558 -9.462 1.00 91.19 171 ALA A N 1
ATOM 1393 C CA . ALA A 1 171 ? 7.607 3.664 -8.719 1.00 91.19 171 ALA A CA 1
ATOM 1394 C C . ALA A 1 171 ? 7.255 4.851 -9.617 1.00 91.19 171 ALA A C 1
ATOM 1396 O O . ALA A 1 171 ? 6.152 5.386 -9.524 1.00 91.19 171 ALA A O 1
ATOM 1397 N N . MET A 1 172 ? 8.171 5.242 -10.505 1.00 89.06 172 MET A N 1
ATOM 1398 C CA . MET A 1 172 ? 7.927 6.302 -11.483 1.00 89.06 172 MET A CA 1
ATOM 1399 C C . MET A 1 172 ? 6.803 5.921 -12.447 1.00 89.06 172 MET A C 1
ATOM 1401 O O . MET A 1 172 ? 5.940 6.746 -12.730 1.00 89.06 172 MET A O 1
ATOM 1405 N N . THR A 1 173 ? 6.776 4.668 -12.907 1.00 90.38 173 THR A N 1
ATOM 1406 C CA . THR A 1 173 ? 5.720 4.155 -13.790 1.00 90.38 173 THR A CA 1
ATOM 1407 C C . THR A 1 173 ? 4.354 4.241 -13.110 1.00 90.38 173 THR A C 1
ATOM 1409 O O . THR A 1 173 ? 3.451 4.884 -13.638 1.00 90.38 173 THR A O 1
ATOM 1412 N N . PHE A 1 174 ? 4.220 3.701 -11.896 1.00 94.12 174 PHE A N 1
ATOM 1413 C CA . PHE A 1 174 ? 2.977 3.762 -11.121 1.00 94.12 174 PHE A CA 1
ATOM 1414 C C . PHE A 1 174 ? 2.572 5.192 -10.785 1.00 94.12 174 PHE A C 1
ATOM 1416 O O . PHE A 1 174 ? 1.393 5.522 -10.830 1.00 94.12 174 PHE A O 1
ATOM 1423 N N . PHE A 1 175 ? 3.529 6.068 -10.487 1.00 91.62 175 PHE A N 1
ATOM 1424 C CA . PHE A 1 175 ? 3.242 7.476 -10.249 1.00 91.62 175 PHE A CA 1
ATOM 1425 C C . PHE A 1 175 ? 2.665 8.167 -11.494 1.00 91.62 175 PHE A C 1
ATOM 1427 O O . PHE A 1 175 ? 1.677 8.892 -11.389 1.00 91.62 175 PHE A O 1
ATOM 1434 N N . LEU A 1 176 ? 3.236 7.918 -12.675 1.00 89.19 176 LEU A N 1
ATOM 1435 C CA . LEU A 1 176 ? 2.720 8.469 -13.930 1.00 89.19 176 LEU A CA 1
ATOM 1436 C C . LEU A 1 176 ? 1.341 7.906 -14.282 1.00 89.19 176 LEU A C 1
ATOM 1438 O O . LEU A 1 176 ? 0.481 8.654 -14.734 1.00 89.19 176 LEU A O 1
ATOM 1442 N N . GLU A 1 177 ? 1.107 6.619 -14.038 1.00 91.88 177 GLU A N 1
ATOM 1443 C CA . GLU A 1 177 ? -0.211 5.997 -14.206 1.00 91.88 177 GLU A CA 1
ATOM 1444 C C . GLU A 1 177 ? -1.243 6.559 -13.221 1.00 91.88 177 GLU A C 1
ATOM 1446 O O . GLU A 1 177 ? -2.381 6.827 -13.591 1.00 91.88 177 GLU A O 1
ATOM 1451 N N . LEU A 1 178 ? -0.866 6.808 -11.966 1.00 91.88 178 LEU A N 1
ATOM 1452 C CA . LEU A 1 178 ? -1.749 7.484 -11.014 1.00 91.88 178 LEU A CA 1
ATOM 1453 C C . LEU A 1 178 ? -2.127 8.874 -11.494 1.00 91.88 178 LEU A C 1
ATOM 1455 O O . LEU A 1 178 ? -3.291 9.259 -11.401 1.00 91.88 178 LEU A O 1
ATOM 1459 N N . TRP A 1 179 ? -1.155 9.614 -12.019 1.00 89.44 179 TRP A N 1
ATOM 1460 C CA . TRP A 1 179 ? -1.393 10.948 -12.545 1.00 89.44 179 TRP A CA 1
ATOM 1461 C C . TRP A 1 179 ? -2.463 10.926 -13.646 1.00 89.44 179 TRP A C 1
ATOM 1463 O O . TRP A 1 179 ? -3.342 11.782 -13.651 1.00 89.44 179 TRP A O 1
ATOM 1473 N N . THR A 1 180 ? -2.460 9.920 -14.529 1.00 88.69 180 THR A N 1
ATOM 1474 C CA . THR A 1 180 ? -3.482 9.796 -15.583 1.00 88.69 180 THR A CA 1
ATOM 1475 C C . THR A 1 180 ? -4.838 9.305 -15.070 1.00 88.69 180 THR A C 1
ATOM 1477 O O . THR A 1 180 ? -5.869 9.653 -15.643 1.00 88.69 180 THR A O 1
ATOM 1480 N N . LEU A 1 181 ? -4.867 8.509 -13.998 1.00 90.81 181 LEU A N 1
ATOM 1481 C CA . LEU A 1 181 ? -6.101 7.936 -13.450 1.00 90.81 181 LEU A CA 1
ATOM 1482 C C . LEU A 1 181 ? -6.878 8.897 -12.532 1.00 90.81 181 LEU A C 1
ATOM 1484 O O . LEU A 1 181 ? -8.090 8.730 -12.336 1.00 90.81 181 LEU A O 1
ATOM 1488 N N . LEU A 1 182 ? -6.207 9.889 -11.943 1.00 88.00 182 LEU A N 1
ATOM 1489 C CA . LEU A 1 182 ? -6.814 10.803 -10.979 1.00 88.00 182 LEU A CA 1
ATOM 1490 C C . LEU A 1 182 ? -7.579 11.946 -11.681 1.00 88.00 182 LEU A C 1
ATOM 1492 O O . LEU A 1 182 ? -6.982 12.732 -12.410 1.00 88.00 182 LEU A O 1
ATOM 1496 N N . PRO A 1 183 ? -8.890 12.117 -11.417 1.00 79.94 183 PRO A N 1
ATOM 1497 C CA . PRO A 1 183 ? -9.750 13.015 -12.198 1.00 79.94 183 PRO A CA 1
ATOM 1498 C C . PRO A 1 183 ? -9.478 14.514 -11.992 1.00 79.94 183 PRO A C 1
ATOM 1500 O O . PRO A 1 183 ? -9.862 15.317 -12.834 1.00 79.94 183 PRO A O 1
ATOM 1503 N N . ASN A 1 184 ? -8.840 14.897 -10.882 1.00 83.38 184 ASN A N 1
ATOM 1504 C CA . ASN A 1 184 ? -8.630 16.300 -10.498 1.00 83.38 184 ASN A CA 1
ATOM 1505 C C . ASN A 1 184 ? -7.168 16.744 -10.621 1.00 83.38 184 ASN A C 1
ATOM 1507 O O . ASN A 1 184 ? -6.804 17.806 -10.117 1.00 83.38 184 ASN A O 1
ATOM 1511 N N . VAL A 1 185 ? -6.316 15.926 -11.237 1.00 83.62 185 VAL A N 1
ATOM 1512 C CA . VAL A 1 185 ? -4.914 16.281 -11.445 1.00 83.62 185 VAL A CA 1
ATOM 1513 C C . VAL A 1 185 ? -4.773 16.840 -12.863 1.00 83.62 185 VAL A C 1
ATOM 1515 O O . VAL A 1 185 ? -5.254 16.204 -13.802 1.00 83.62 185 VAL A O 1
ATOM 1518 N N . PRO A 1 186 ? -4.149 18.021 -13.051 1.00 85.81 186 PRO A N 1
ATOM 1519 C CA . PRO A 1 186 ? -3.896 18.553 -14.385 1.00 85.81 186 PRO A CA 1
ATOM 1520 C C . PRO A 1 186 ? -3.171 17.517 -15.251 1.00 85.81 186 PRO A C 1
ATOM 1522 O O . PRO A 1 186 ? -2.265 16.851 -14.737 1.00 85.81 186 PRO A O 1
ATOM 1525 N N . PRO A 1 187 ? -3.530 17.370 -16.538 1.00 80.75 187 PRO A N 1
ATOM 1526 C CA . PRO A 1 187 ? -2.859 16.416 -17.408 1.00 80.75 187 PRO A CA 1
ATOM 1527 C C . PRO A 1 187 ? -1.366 16.751 -17.489 1.00 80.75 187 PRO A C 1
ATOM 1529 O O . PRO A 1 187 ? -0.989 17.916 -17.631 1.00 80.75 187 PRO A O 1
ATOM 1532 N N . VAL A 1 188 ? -0.514 15.727 -17.391 1.00 78.06 188 VAL A N 1
ATOM 1533 C CA . VAL A 1 188 ? 0.924 15.886 -17.647 1.00 78.06 188 VAL A CA 1
ATOM 1534 C C . VAL A 1 188 ? 1.105 16.243 -19.112 1.00 78.06 188 VAL A C 1
ATOM 1536 O O . VAL A 1 188 ? 0.506 15.606 -19.982 1.00 78.06 188 VAL A O 1
ATOM 1539 N N . ASP A 1 189 ? 1.960 17.225 -19.389 1.00 86.19 189 ASP A N 1
ATOM 1540 C CA . ASP A 1 189 ? 2.381 17.500 -20.755 1.00 86.19 189 ASP A CA 1
ATOM 1541 C C . ASP A 1 189 ? 2.957 16.224 -21.395 1.00 86.19 189 ASP A C 1
ATOM 1543 O O . ASP A 1 189 ? 3.854 15.570 -20.855 1.00 86.19 189 ASP A O 1
ATOM 1547 N N . HIS A 1 190 ? 2.425 15.844 -22.556 1.00 83.12 190 HIS A N 1
ATOM 1548 C CA . HIS A 1 190 ? 2.784 14.584 -23.200 1.00 83.12 190 HIS A CA 1
ATOM 1549 C C . HIS A 1 190 ? 4.285 14.521 -23.522 1.00 83.12 190 HIS A C 1
ATOM 1551 O O . HIS A 1 190 ? 4.903 13.463 -23.376 1.00 83.12 190 HIS A O 1
ATOM 1557 N N . ALA A 1 191 ? 4.890 15.646 -23.928 1.00 86.50 191 ALA A N 1
ATOM 1558 C CA . ALA A 1 191 ? 6.320 15.696 -24.214 1.00 86.50 191 ALA A CA 1
ATOM 1559 C C . ALA A 1 191 ? 7.145 15.469 -22.940 1.00 86.50 191 ALA A C 1
ATOM 1561 O O . ALA A 1 191 ? 8.065 14.650 -22.955 1.00 86.50 191 ALA A O 1
ATOM 1562 N N . GLN A 1 192 ? 6.759 16.091 -21.824 1.00 83.50 192 GLN A N 1
ATOM 1563 C CA . GLN A 1 192 ? 7.384 15.866 -20.521 1.00 83.50 192 GLN A CA 1
ATOM 1564 C C . GLN A 1 192 ? 7.267 14.406 -20.046 1.00 83.50 192 GLN A C 1
ATOM 1566 O O . GLN A 1 192 ? 8.260 13.818 -19.609 1.00 83.50 192 GLN A O 1
ATOM 1571 N N . ARG A 1 193 ? 6.088 13.777 -20.174 1.00 82.31 193 ARG A N 1
ATOM 1572 C CA . ARG A 1 193 ? 5.890 12.358 -19.809 1.00 82.31 193 ARG A CA 1
ATOM 1573 C C . ARG A 1 193 ? 6.793 11.435 -20.629 1.00 82.31 193 ARG A C 1
ATOM 1575 O O . ARG A 1 193 ? 7.430 10.532 -20.076 1.00 82.31 193 ARG A O 1
ATOM 1582 N N . LEU A 1 194 ? 6.856 11.659 -21.942 1.00 83.50 194 LEU A N 1
ATOM 1583 C CA . LEU A 1 194 ? 7.686 10.870 -22.850 1.00 83.50 194 LEU A CA 1
ATOM 1584 C C . LEU A 1 194 ? 9.179 11.065 -22.552 1.00 83.50 194 LEU A C 1
ATOM 1586 O O . LEU A 1 194 ? 9.932 10.093 -22.526 1.00 83.50 194 LEU A O 1
ATOM 1590 N N . GLU A 1 195 ? 9.603 12.300 -22.276 1.00 86.62 195 GLU A N 1
ATOM 1591 C CA . GLU A 1 195 ? 10.977 12.616 -21.885 1.00 86.62 195 GLU A CA 1
ATOM 1592 C C . GLU A 1 195 ? 11.387 11.852 -20.621 1.00 86.62 195 GLU A C 1
ATOM 1594 O O . GLU A 1 195 ? 12.431 11.195 -20.611 1.00 86.62 195 GLU A O 1
ATOM 1599 N N . TRP A 1 196 ? 10.569 11.895 -19.567 1.00 84.38 196 TRP A N 1
ATOM 1600 C CA . TRP A 1 196 ? 10.859 11.188 -18.318 1.00 84.38 196 TRP A CA 1
ATOM 1601 C C . TRP A 1 196 ? 10.915 9.676 -18.520 1.00 84.38 196 TRP A C 1
ATOM 1603 O O . TRP A 1 196 ? 11.862 9.036 -18.069 1.00 84.38 196 TRP A O 1
ATOM 1613 N N . THR A 1 197 ? 9.960 9.117 -19.263 1.00 83.19 197 THR A N 1
ATOM 1614 C CA . THR A 1 197 ? 9.927 7.682 -19.581 1.00 83.19 197 THR A CA 1
ATOM 1615 C C . THR A 1 197 ? 11.186 7.256 -20.339 1.00 83.19 197 THR A C 1
ATOM 1617 O O . THR A 1 197 ? 11.83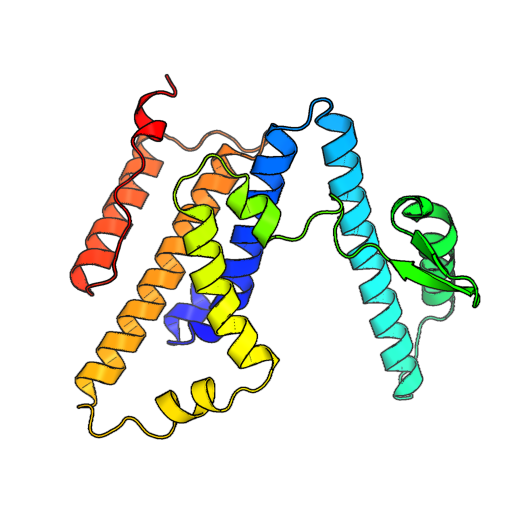0 6.274 -19.977 1.00 83.19 197 THR A O 1
ATOM 1620 N N . ASN A 1 198 ? 11.599 8.031 -21.346 1.00 84.50 198 ASN A N 1
ATOM 1621 C CA . ASN A 1 198 ? 12.795 7.744 -22.137 1.00 84.50 198 ASN A CA 1
ATOM 1622 C C . ASN A 1 198 ? 14.084 7.857 -21.316 1.00 84.50 198 ASN A C 1
ATOM 1624 O O . ASN A 1 198 ? 14.970 7.014 -21.465 1.00 84.50 198 ASN A O 1
ATOM 1628 N N . LYS A 1 199 ? 14.197 8.860 -20.435 1.00 84.62 199 LYS A N 1
ATOM 1629 C CA . LYS A 1 199 ? 15.345 8.992 -19.523 1.00 84.62 199 LYS A CA 1
ATOM 1630 C C . LYS A 1 199 ? 15.438 7.804 -18.566 1.00 84.62 199 LYS A C 1
ATOM 1632 O O . LYS A 1 199 ? 16.522 7.256 -18.398 1.00 84.62 199 LYS A O 1
ATOM 1637 N N . MET A 1 200 ? 14.308 7.370 -18.008 1.00 81.88 200 MET A N 1
ATOM 1638 C CA . MET A 1 200 ? 14.250 6.201 -17.126 1.00 81.88 200 MET A CA 1
ATOM 1639 C C . MET A 1 200 ? 14.624 4.910 -17.859 1.00 81.88 200 MET A C 1
ATOM 1641 O O . MET A 1 200 ? 15.442 4.143 -17.363 1.00 81.88 200 MET A O 1
ATOM 1645 N N . LEU A 1 201 ? 14.098 4.701 -19.068 1.00 80.06 201 LEU A N 1
ATOM 1646 C CA . LEU A 1 201 ? 14.455 3.565 -19.924 1.00 80.06 201 LEU A CA 1
ATOM 1647 C C . LEU A 1 201 ? 15.948 3.537 -20.261 1.00 80.06 201 LEU A C 1
ATOM 1649 O O . LEU A 1 201 ? 16.573 2.477 -20.252 1.00 80.06 201 LEU A O 1
ATOM 1653 N N . ALA A 1 202 ? 16.516 4.697 -20.593 1.00 82.69 202 ALA A N 1
ATOM 1654 C CA . ALA A 1 202 ? 17.933 4.815 -20.900 1.00 82.69 202 ALA A CA 1
ATOM 1655 C C . ALA A 1 202 ? 18.796 4.468 -19.682 1.00 82.69 202 ALA A C 1
ATOM 1657 O O . ALA A 1 202 ? 19.789 3.762 -19.839 1.00 82.69 202 ALA A O 1
ATOM 1658 N N . GLU A 1 203 ? 18.407 4.916 -18.487 1.00 82.31 203 GLU A N 1
ATOM 1659 C CA . GLU A 1 203 ? 19.123 4.587 -17.256 1.00 82.31 203 GLU A CA 1
ATOM 1660 C C . GLU A 1 203 ? 18.983 3.101 -16.912 1.00 82.31 203 GLU A C 1
ATOM 1662 O O . GLU A 1 203 ? 19.993 2.429 -16.746 1.00 82.31 203 GLU A O 1
ATOM 1667 N N . ALA A 1 204 ? 17.770 2.540 -16.948 1.00 78.50 204 ALA A N 1
ATOM 1668 C CA . ALA A 1 204 ? 17.529 1.115 -16.710 1.00 78.50 204 ALA A CA 1
ATOM 1669 C C . ALA A 1 204 ? 18.406 0.199 -17.575 1.00 78.50 204 ALA A C 1
ATOM 1671 O O . ALA A 1 204 ? 18.991 -0.767 -17.083 1.00 78.50 204 ALA A O 1
ATOM 1672 N N . ARG A 1 205 ? 18.579 0.553 -18.854 1.00 81.44 205 ARG A N 1
ATOM 1673 C CA . ARG A 1 205 ? 19.436 -0.194 -19.784 1.00 81.44 205 ARG A CA 1
ATOM 1674 C C . ARG A 1 205 ? 20.918 -0.166 -19.417 1.00 81.44 205 ARG A C 1
ATOM 1676 O O . ARG A 1 205 ? 21.592 -1.158 -19.671 1.00 81.44 205 ARG A O 1
ATOM 1683 N N . LYS A 1 206 ? 21.435 0.926 -18.839 1.00 80.75 206 LYS A N 1
ATOM 1684 C CA . LYS A 1 206 ? 22.852 1.009 -18.429 1.00 80.75 206 LYS A CA 1
ATOM 1685 C C . LYS A 1 206 ? 23.199 -0.005 -17.342 1.00 80.75 206 LYS A C 1
ATOM 1687 O O . LYS A 1 206 ? 24.334 -0.462 -17.292 1.00 80.75 206 LYS A O 1
ATOM 1692 N N . HIS A 1 207 ? 22.216 -0.365 -16.522 1.00 77.50 207 HIS A N 1
ATOM 1693 C CA . HIS A 1 207 ? 22.396 -1.215 -15.345 1.00 77.50 207 HIS A CA 1
ATOM 1694 C C . HIS A 1 207 ? 21.752 -2.599 -15.495 1.00 77.50 207 HIS A C 1
ATOM 1696 O O . HIS A 1 207 ? 21.655 -3.351 -14.535 1.00 77.50 207 HIS A O 1
ATOM 1702 N N . GLY A 1 208 ? 21.307 -2.957 -16.705 1.00 76.25 208 GLY A N 1
ATOM 1703 C CA . GLY A 1 208 ? 20.771 -4.290 -16.999 1.00 76.25 208 GLY A CA 1
ATOM 1704 C C . GLY A 1 208 ? 19.396 -4.592 -16.391 1.00 76.25 208 GLY A C 1
ATOM 1705 O O . GLY A 1 208 ? 18.985 -5.751 -16.400 1.00 76.25 208 GLY A O 1
ATOM 1706 N N . ALA A 1 209 ? 18.668 -3.584 -15.900 1.00 74.50 209 ALA A N 1
ATOM 1707 C CA . ALA A 1 209 ? 17.344 -3.785 -15.322 1.00 74.50 209 ALA A CA 1
ATOM 1708 C C . ALA A 1 209 ? 16.314 -4.109 -16.429 1.00 74.50 209 ALA A C 1
ATOM 1710 O O . ALA A 1 209 ? 16.210 -3.361 -17.412 1.00 74.50 209 ALA A O 1
ATOM 1711 N N . PRO A 1 210 ? 15.539 -5.205 -16.308 1.00 65.94 210 PRO A N 1
ATOM 1712 C CA . PRO A 1 210 ? 14.521 -5.552 -17.290 1.00 65.94 210 PRO A CA 1
ATOM 1713 C C . PRO A 1 210 ? 13.399 -4.510 -17.260 1.00 65.94 210 PRO A C 1
ATOM 1715 O O . PRO A 1 210 ? 12.798 -4.253 -16.219 1.00 65.94 210 PRO A O 1
ATOM 1718 N N . PHE A 1 211 ? 13.102 -3.914 -18.415 1.00 62.62 211 PHE A N 1
ATOM 1719 C CA . PHE A 1 211 ? 12.030 -2.931 -18.547 1.00 62.62 211 PHE A CA 1
ATOM 1720 C C . PHE A 1 211 ? 10.977 -3.450 -19.533 1.00 62.62 211 PHE A C 1
ATOM 1722 O O . PHE A 1 211 ? 11.327 -3.774 -20.675 1.00 62.62 211 PHE A O 1
ATOM 1729 N N . PRO A 1 212 ? 9.693 -3.525 -19.146 1.00 56.12 212 PRO A N 1
ATOM 1730 C CA . PRO A 1 212 ? 8.645 -3.886 -20.084 1.00 56.12 212 PRO A CA 1
ATOM 1731 C C . PRO A 1 212 ? 8.470 -2.794 -21.139 1.00 56.12 212 PRO A C 1
ATOM 1733 O O . PRO A 1 212 ? 8.271 -1.629 -20.804 1.00 56.12 212 PRO A O 1
ATOM 1736 N N . ALA A 1 213 ? 8.531 -3.158 -22.422 1.00 53.03 213 ALA A N 1
ATOM 1737 C CA . ALA A 1 213 ? 8.307 -2.204 -23.505 1.00 53.03 213 ALA A CA 1
ATOM 1738 C C . ALA A 1 213 ? 7.016 -1.395 -23.251 1.00 53.03 213 ALA A C 1
ATOM 1740 O O . ALA A 1 213 ? 6.022 -1.987 -22.817 1.00 53.03 213 ALA A O 1
ATOM 1741 N N . PRO A 1 214 ? 7.020 -0.067 -23.488 1.00 52.16 214 PRO A N 1
ATOM 1742 C CA . PRO A 1 214 ? 5.847 0.765 -23.249 1.00 52.16 214 PRO A CA 1
ATOM 1743 C C . PRO A 1 214 ? 4.638 0.150 -23.952 1.00 52.16 214 PRO A C 1
ATOM 1745 O O . PRO A 1 214 ? 4.707 -0.192 -25.137 1.00 52.16 214 PRO A O 1
ATOM 1748 N N . SER A 1 215 ? 3.551 -0.054 -23.205 1.00 48.44 215 SER A N 1
ATOM 1749 C CA . SER A 1 215 ? 2.351 -0.661 -23.771 1.00 48.44 215 SER A CA 1
ATOM 1750 C C . SER A 1 215 ? 1.843 0.218 -24.918 1.00 48.44 215 SER A C 1
ATOM 1752 O O . SER A 1 215 ? 1.770 1.442 -24.793 1.00 48.44 215 SER A O 1
ATOM 1754 N N . GLN A 1 216 ? 1.475 -0.390 -26.048 1.00 43.84 216 GLN A N 1
ATOM 1755 C CA . GLN A 1 216 ? 0.971 0.339 -27.221 1.00 43.84 216 GLN A CA 1
ATOM 1756 C C . GLN A 1 216 ? -0.319 1.142 -26.938 1.00 43.84 216 GLN A C 1
ATOM 1758 O O . GLN A 1 216 ? -0.723 1.957 -27.768 1.00 43.84 216 GLN A O 1
ATOM 1763 N N . ALA A 1 217 ? -0.942 0.960 -25.768 1.00 42.41 217 ALA A N 1
ATOM 1764 C CA . ALA A 1 217 ? -2.157 1.653 -25.348 1.00 42.41 217 ALA A CA 1
ATOM 1765 C C . ALA A 1 217 ? -1.982 3.178 -25.188 1.00 42.41 217 ALA A C 1
ATOM 1767 O O . ALA A 1 217 ? -2.956 3.913 -25.337 1.00 42.41 217 ALA A O 1
ATOM 1768 N N . ASP A 1 218 ? -0.758 3.672 -24.969 1.00 44.12 218 ASP A N 1
ATOM 1769 C CA . ASP A 1 218 ? -0.489 5.119 -24.900 1.00 44.12 218 ASP A CA 1
ATOM 1770 C C . ASP A 1 218 ? -0.573 5.818 -26.277 1.00 44.12 218 ASP A C 1
ATOM 1772 O O . ASP A 1 218 ? -0.629 7.042 -26.344 1.00 44.12 218 ASP A O 1
ATOM 1776 N N . SER A 1 219 ? -0.631 5.074 -27.390 1.00 40.53 219 SER A N 1
ATOM 1777 C CA . SER A 1 219 ? -0.713 5.662 -28.740 1.00 40.53 219 SER A CA 1
ATOM 1778 C C . SER A 1 219 ? -2.133 6.035 -29.195 1.00 40.53 219 SER A C 1
ATOM 1780 O O . SER A 1 219 ? -2.287 6.744 -30.191 1.00 40.53 219 SER A O 1
ATOM 1782 N N . THR A 1 220 ? -3.170 5.595 -28.472 1.00 37.53 220 THR A N 1
ATOM 1783 C CA . THR A 1 220 ? -4.582 5.748 -28.879 1.00 37.53 220 THR A CA 1
ATOM 1784 C C . THR A 1 220 ? -5.374 6.796 -28.095 1.00 37.53 220 THR A C 1
ATOM 1786 O O . THR A 1 220 ? -6.536 7.023 -28.414 1.00 37.53 220 THR A O 1
ATOM 1789 N N . ALA A 1 221 ? -4.779 7.460 -27.102 1.00 39.50 221 ALA A N 1
ATOM 1790 C CA . ALA A 1 221 ? -5.404 8.596 -26.423 1.00 39.50 221 ALA A CA 1
ATOM 1791 C C . ALA A 1 221 ? -5.089 9.900 -27.184 1.00 39.50 221 ALA A C 1
ATOM 1793 O O . ALA A 1 221 ? -4.186 10.648 -26.812 1.00 39.50 221 ALA A O 1
ATOM 1794 N N . ARG A 1 222 ? -5.799 10.132 -28.293 1.00 36.97 222 ARG A N 1
ATOM 1795 C CA . ARG A 1 222 ? -5.912 11.436 -28.963 1.00 36.97 222 ARG A CA 1
ATOM 1796 C C . ARG A 1 222 ? -7.361 11.883 -28.958 1.00 36.97 222 ARG A C 1
ATOM 1798 O O . ARG A 1 222 ? -8.225 11.004 -29.166 1.00 36.97 222 ARG A O 1
#

Sequence (222 aa):
MRLLCEQAHWEFAAPILRQLFELVINMEYLGRQPDREAAVFSYSKYGLLQTVRHQRLTLLYDEKTGRPIDTQRLAVLDQMLDETFREFRSVHDKGNVHWKPSWSGHHTRYLAEQSKHPLRADQYELMFSAWSEQAHGAPAALLDNMFPRGLPVAKVVASDDAEIIQTVTMAMTFFLELWTLLPNVPPVDHAQRLEWTNKMLAEARKHGAPFPAPSQADSTAR

Secondary structure (DSSP, 8-state):
-HHHHTTT-HHHHHHHHHHHHHHHHHHHHHTT-SSHHHHHHHHHHHHHHHHHHHHHHHHHHHHHTT----HHHHHHHHHHHHHH-GGGEEE-TTS-EEE-SSSSSS-HHHHHHT-SSTTHHHHHHHHHHHHHHHHTT-HHHHHHHH---S--HHHHHHHHHHHHHHHHHHHHHHHHHHHHH-TTSPPPPHHHHHHHHHHHHHHHHHTT---PPPPGGGGS--

pLDDT: mean 86.11, std 13.69, range [36.97, 98.44]

Radius of gyration: 21.31 Å; chains: 1; bounding box: 55×37×60 Å